Protein AF-0000000075734166 (afdb_homodimer)

Secondary structure (DSSP, 8-state):
------------TT------THHHHHHHHHHHHHHHHHHHHHHT-EEEEEEEEEEEEEEHHHHTT--TT-EEEEEEETTPPEEEEETTEEEEEEEEEEETTEEEEEEEEE-----/------------TT------THHHHHHHHHHHHHHHHHHHHHHT-EEEEEEEEEEEEEEHHHHTT--TT-EEEEEEETTPPEEEEETTEEEEEEEEEEETTEEEEEEEEE-----

InterPro domains:
  IPR001172 Flagellar motor switch FliN/Type III secretion HrcQb [PR00956] (41-57)
  IPR001172 Flagellar motor switch FliN/Type III secretion HrcQb [PR00956] (58-74)
  IPR001172 Flagellar motor switch FliN/Type III secretion HrcQb [PR00956] (74-87)
  IPR001172 Flagellar motor switch FliN/Type III secretion HrcQb [PR00956] (87-102)
  IPR001543 Flagellar motor switch protein FliN-like, C-terminal domain [PF01052] (41-111)
  IPR012826 Flagellar motor switch FliN [TIGR02480] (39-113)
  IPR036429 SpoA-like superfamily [G3DSA:2.30.330.10] (29-113)
  IPR036429 SpoA-like superfamily [SSF101801] (38-114)
  IPR051469 Flagellar motor switch protein FliN/MopA/SpaO [PTHR43484] (20-113)

Nearest PDB structures (foldseek):
  8wiw-assembly1_0  TM=8.891E-01  e=2.699E-08  Salmonella enterica subsp. enterica serovar Typhimurium str. LT2
  1yab-assembly2_B  TM=9.516E-01  e=9.272E-08  Thermotoga maritima MSB8
  1o6a-assembly1_A  TM=8.887E-01  e=7.705E-08  Thermotoga maritima
  8t8o-assembly1_N  TM=8.184E-01  e=1.519E-07  Salmonella enterica subsp. enterica serovar Typhimurium
  5xrw-assembly2_B  TM=9.033E-01  e=9.092E-07  Helicobacter pylori 26695

Organism: Rhodopseudomonas palustris (strain ATCC BAA-98 / CGA009) (NCBI:txid258594)

Structure (mmCIF, N/CA/C/O backbone):
data_AF-0000000075734166-model_v1
#
loop_
_entity.id
_entity.type
_entity.pdbx_description
1 polymer 'Flagellar motor switch protein FliN'
#
loop_
_atom_site.group_PDB
_atom_site.id
_atom_site.type_symbol
_atom_site.label_atom_id
_atom_site.label_alt_id
_atom_site.label_comp_id
_atom_site.label_asym_id
_atom_site.label_entity_id
_atom_site.label_seq_id
_atom_site.pdbx_PDB_ins_code
_atom_site.Cartn_x
_atom_site.Cartn_y
_atom_site.Cartn_z
_atom_site.occupancy
_atom_site.B_iso_or_equiv
_atom_site.auth_seq_id
_atom_site.auth_comp_id
_atom_site.auth_asym_id
_atom_site.auth_atom_id
_atom_site.pdbx_PDB_model_num
ATOM 1 N N . MET A 1 1 ? 63.594 74.062 42.688 1 35.28 1 MET A N 1
ATOM 2 C CA . MET A 1 1 ? 63.625 72.75 42.156 1 35.28 1 MET A CA 1
ATOM 3 C C . MET A 1 1 ? 62.188 72.188 42.031 1 35.28 1 MET A C 1
ATOM 5 O O . MET A 1 1 ? 61.5 71.938 43.031 1 35.28 1 MET A O 1
ATOM 9 N N . GLY A 1 2 ? 61.469 72.688 40.906 1 42.88 2 GLY A N 1
ATOM 10 C CA . GLY A 1 2 ? 60.094 72.562 40.5 1 42.88 2 GLY A CA 1
ATOM 11 C C . GLY A 1 2 ? 59.688 71.125 40.156 1 42.88 2 GLY A C 1
ATOM 12 O O . GLY A 1 2 ? 60.312 70.5 39.312 1 42.88 2 GLY A O 1
ATOM 13 N N . ASP A 1 3 ? 59.281 70.312 41.156 1 43.41 3 ASP A N 1
ATOM 14 C CA . ASP A 1 3 ? 58.812 68.938 41.094 1 43.41 3 ASP A CA 1
ATOM 15 C C . ASP A 1 3 ? 57.656 68.812 40.094 1 43.41 3 ASP A C 1
ATOM 17 O O . ASP A 1 3 ? 56.562 69.312 40.344 1 43.41 3 ASP A O 1
ATOM 21 N N . ASN A 1 4 ? 57.969 68.875 38.75 1 45.69 4 ASN A N 1
ATOM 22 C CA . ASN A 1 4 ? 57.031 68.625 37.656 1 45.69 4 ASN A CA 1
ATOM 23 C C . ASN A 1 4 ? 56.438 67.188 37.719 1 45.69 4 ASN A C 1
ATOM 25 O O . ASN A 1 4 ? 57.125 66.25 37.406 1 45.69 4 ASN A O 1
ATOM 29 N N . ASP A 1 5 ? 55.656 66.938 38.844 1 48.75 5 ASP A N 1
ATOM 30 C CA . ASP A 1 5 ? 54.938 65.688 38.875 1 48.75 5 ASP A CA 1
ATOM 31 C C . ASP A 1 5 ? 54.125 65.438 37.594 1 48.75 5 ASP A C 1
ATOM 33 O O . ASP A 1 5 ? 53.125 66.188 37.375 1 48.75 5 ASP A O 1
ATOM 37 N N . GLY A 1 6 ? 54.75 65.125 36.469 1 50.19 6 GLY A N 1
ATOM 38 C CA . GLY A 1 6 ? 54.125 64.75 35.219 1 50.19 6 GLY A CA 1
ATOM 39 C C . GLY A 1 6 ? 53.125 63.625 35.375 1 50.19 6 GLY A C 1
ATOM 40 O O . GLY A 1 6 ? 53.469 62.438 35.281 1 50.19 6 GLY A O 1
ATOM 41 N N . GLN A 1 7 ? 52 63.906 36.156 1 51.09 7 GLN A N 1
ATOM 42 C CA . GLN A 1 7 ? 50.938 62.906 36.219 1 51.09 7 GLN A CA 1
ATOM 43 C C . GLN A 1 7 ? 50.406 62.562 34.812 1 51.09 7 GLN A C 1
ATOM 45 O O . GLN A 1 7 ? 49.969 63.469 34.062 1 51.09 7 GLN A O 1
ATOM 50 N N . VAL A 1 8 ? 51.062 61.594 34.156 1 56.5 8 VAL A N 1
ATOM 51 C CA . VAL A 1 8 ? 50.5 61.031 32.906 1 56.5 8 VAL A CA 1
ATOM 52 C C . VAL A 1 8 ? 49.031 60.75 33.125 1 56.5 8 VAL A C 1
ATOM 54 O O . VAL A 1 8 ? 48.625 60.219 34.125 1 56.5 8 VAL A O 1
ATOM 57 N N . PRO A 1 9 ? 48.125 61.594 32.531 1 57.56 9 PRO A N 1
ATOM 58 C CA . PRO A 1 9 ? 46.688 61.375 32.656 1 57.56 9 PRO A CA 1
ATOM 59 C C . PRO A 1 9 ? 46.25 59.969 32.219 1 57.56 9 PRO A C 1
ATOM 61 O O . PRO A 1 9 ? 46.75 59.5 31.203 1 57.56 9 PRO A O 1
ATOM 64 N N . LEU A 1 10 ? 46.094 59 33.156 1 57.41 10 LEU A N 1
ATOM 65 C CA . LEU A 1 10 ? 45.562 57.719 32.812 1 57.41 10 LEU A CA 1
ATOM 66 C C . LEU A 1 10 ? 44.344 57.844 31.859 1 57.41 10 LEU A C 1
ATOM 68 O O . LEU A 1 10 ? 43.594 58.812 31.984 1 57.41 10 LEU A O 1
ATOM 72 N N . PRO A 1 11 ? 44.531 57.406 30.641 1 54.75 11 PRO A N 1
ATOM 73 C CA . PRO A 1 11 ? 43.375 57.469 29.734 1 54.75 11 PRO A CA 1
ATOM 74 C C . PRO A 1 11 ? 42.094 57.062 30.422 1 54.75 11 PRO A C 1
ATOM 76 O O . PRO A 1 11 ? 42.094 56.281 31.375 1 54.75 11 PRO A O 1
ATOM 79 N N . ASP A 1 12 ? 41.156 57.938 30.594 1 53.19 12 ASP A N 1
ATOM 80 C CA . ASP A 1 12 ? 39.812 57.656 31.141 1 53.19 12 ASP A CA 1
ATOM 81 C C . ASP A 1 12 ? 39.219 56.438 30.5 1 53.19 12 ASP A C 1
ATOM 83 O O . ASP A 1 12 ? 38.781 56.469 29.328 1 53.19 12 ASP A O 1
ATOM 87 N N . LEU A 1 13 ? 39.781 55.188 30.859 1 55.97 13 LEU A N 1
ATOM 88 C CA . LEU A 1 13 ? 39.156 53.906 30.469 1 55.97 13 LEU A CA 1
ATOM 89 C C . LEU A 1 13 ? 37.656 53.938 30.703 1 55.97 13 LEU A C 1
ATOM 91 O O . LEU A 1 13 ? 36.938 52.969 30.422 1 55.97 13 LEU A O 1
ATOM 95 N N . ASN A 1 14 ? 37.219 54.938 31.547 1 49.91 14 ASN A N 1
ATOM 96 C CA . ASN A 1 14 ? 35.781 55.031 31.719 1 49.91 14 ASN A CA 1
ATOM 97 C C . ASN A 1 14 ? 35.094 55.5 30.422 1 49.91 14 ASN A C 1
ATOM 99 O O . ASN A 1 14 ? 33.969 55.969 30.453 1 49.91 14 ASN A O 1
ATOM 103 N N . GLY A 1 15 ? 35.875 55.781 29.391 1 49.22 15 GLY A N 1
ATOM 104 C CA . GLY A 1 15 ? 35.156 56.062 28.172 1 49.22 15 GLY A CA 1
ATOM 105 C C . GLY A 1 15 ? 34.125 54.969 27.828 1 49.22 15 GLY A C 1
ATOM 106 O O . GLY A 1 15 ? 34.5 53.812 27.672 1 49.22 15 GLY A O 1
ATOM 107 N N . ALA A 1 16 ? 33 55.062 28.188 1 49.53 16 ALA A N 1
ATOM 108 C CA . ALA A 1 16 ? 31.688 54.375 28.125 1 49.53 16 ALA A CA 1
ATOM 109 C C . ALA A 1 16 ? 31.422 53.844 26.719 1 49.53 16 ALA A C 1
ATOM 111 O O . ALA A 1 16 ? 30.344 53.312 26.438 1 49.53 16 ALA A O 1
ATOM 112 N N . ASP A 1 17 ? 32.281 54.281 25.75 1 50.03 17 ASP A N 1
ATOM 113 C CA . ASP A 1 17 ? 31.703 53.812 24.5 1 50.03 17 ASP A CA 1
ATOM 114 C C . ASP A 1 17 ? 31.984 52.312 24.312 1 50.03 17 ASP A C 1
ATOM 116 O O . ASP A 1 17 ? 32.875 51.938 23.562 1 50.03 17 ASP A O 1
ATOM 120 N N . ALA A 1 18 ? 32.062 51.5 25.328 1 54.84 18 ALA A N 1
ATOM 121 C CA . ALA A 1 18 ? 32.031 50.094 24.953 1 54.84 18 ALA A CA 1
ATOM 122 C C . ALA A 1 18 ? 30.922 49.812 23.938 1 54.84 18 ALA A C 1
ATOM 124 O O . ALA A 1 18 ? 29.812 50.344 24.078 1 54.84 18 ALA A O 1
ATOM 125 N N . PRO A 1 19 ? 31.281 49.5 22.719 1 56.22 19 PRO A N 1
ATOM 126 C CA . PRO A 1 19 ? 30.172 49.156 21.828 1 56.22 19 PRO A CA 1
ATOM 127 C C . PRO A 1 19 ? 29.094 48.312 22.516 1 56.22 19 PRO A C 1
ATOM 129 O O . PRO A 1 19 ? 29.422 47.5 23.391 1 56.22 19 PRO A O 1
ATOM 132 N N . PRO A 1 20 ? 27.875 48.781 22.719 1 52.28 20 PRO A N 1
ATOM 133 C CA . PRO A 1 20 ? 26.828 47.969 23.328 1 52.28 20 PRO A CA 1
ATOM 134 C C . PRO A 1 20 ? 26.859 46.5 22.891 1 52.28 20 PRO A C 1
ATOM 136 O O . PRO A 1 20 ? 27.234 46.219 21.75 1 52.28 20 PRO A O 1
ATOM 139 N N . LEU A 1 21 ? 27.031 45.5 23.703 1 53.69 21 LEU A N 1
ATOM 140 C CA . LEU A 1 21 ? 26.75 44.062 23.531 1 53.69 21 LEU A CA 1
ATOM 141 C C . LEU A 1 21 ? 25.531 43.844 22.656 1 53.69 21 LEU A C 1
ATOM 143 O O . LEU A 1 21 ? 24.984 42.75 22.594 1 53.69 21 LEU A O 1
ATOM 147 N N . ALA A 1 22 ? 25.078 44.938 22.062 1 56.5 22 ALA A N 1
ATOM 148 C CA . ALA A 1 22 ? 23.859 44.781 21.266 1 56.5 22 ALA A CA 1
ATOM 149 C C . ALA A 1 22 ? 24.078 43.812 20.094 1 56.5 22 ALA A C 1
ATOM 151 O O . ALA A 1 22 ? 23.109 43.312 19.516 1 56.5 22 ALA A O 1
ATOM 152 N N . ASP A 1 23 ? 25.406 43.5 19.828 1 60.12 23 ASP A N 1
ATOM 153 C CA . ASP A 1 23 ? 25.609 42.625 18.656 1 60.12 23 ASP A CA 1
ATOM 154 C C . ASP A 1 23 ? 25.344 41.188 18.984 1 60.12 23 ASP A C 1
ATOM 156 O O . ASP A 1 23 ? 25.062 40.375 18.109 1 60.12 23 ASP A O 1
ATOM 160 N N . VAL A 1 24 ? 25.375 40.906 20.281 1 61.75 24 VAL A N 1
ATOM 161 C CA . VAL A 1 24 ? 25.141 39.5 20.656 1 61.75 24 VAL A CA 1
ATOM 162 C C . VAL A 1 24 ? 23.672 39.125 20.438 1 61.75 24 VAL A C 1
ATOM 164 O O . VAL A 1 24 ? 23.359 37.969 20.172 1 61.75 24 VAL A O 1
ATOM 167 N N . GLY A 1 25 ? 22.828 40.188 20.656 1 62.34 25 GLY A N 1
ATOM 168 C CA . GLY A 1 25 ? 21.406 39.938 20.469 1 62.34 25 GLY A CA 1
ATOM 169 C C . GLY A 1 25 ? 21.016 39.719 19.016 1 62.34 25 GLY A C 1
ATOM 170 O O . GLY A 1 25 ? 20.094 38.969 18.734 1 62.34 25 GLY A O 1
ATOM 171 N N . TYR A 1 26 ? 21.859 40.312 18.156 1 68 26 TYR A N 1
ATOM 172 C CA . TYR A 1 26 ? 21.547 40.219 16.734 1 68 26 TYR A CA 1
ATOM 173 C C . TYR A 1 26 ? 21.891 38.844 16.188 1 68 26 TYR A C 1
ATOM 175 O O . TYR A 1 26 ? 21.219 38.344 15.289 1 68 26 TYR A O 1
ATOM 183 N N . GLN A 1 27 ? 22.859 38.125 16.906 1 77 27 GLN A N 1
ATOM 184 C CA . GLN A 1 27 ? 23.266 36.812 16.438 1 77 27 GLN A CA 1
ATOM 185 C C . GLN A 1 27 ? 22.266 35.75 16.875 1 77 27 GLN A C 1
ATOM 187 O O . GLN A 1 27 ? 21.969 34.812 16.125 1 77 27 GLN A O 1
ATOM 192 N N . GLU A 1 28 ? 21.656 36.094 17.984 1 80.44 28 GLU A N 1
ATOM 193 C CA . GLU A 1 28 ? 20.672 35.156 18.469 1 80.44 28 GLU A CA 1
ATOM 194 C C . GLU A 1 28 ? 19.391 35.188 17.625 1 80.44 28 GLU A C 1
ATOM 196 O O . GLU A 1 28 ? 18.828 34.156 17.312 1 80.44 28 GLU A O 1
ATOM 201 N N . ASP A 1 29 ? 19.109 36.438 17.234 1 86.31 29 ASP A N 1
ATOM 202 C CA . ASP A 1 29 ? 17.906 36.625 16.453 1 86.31 29 ASP A CA 1
ATOM 203 C C . ASP A 1 29 ? 18.031 35.969 15.07 1 86.31 29 ASP A C 1
ATOM 205 O O . ASP A 1 29 ? 17.078 35.375 14.562 1 86.31 29 ASP A O 1
ATOM 209 N N . GLU A 1 30 ? 19.234 36.062 14.633 1 86.38 30 GLU A N 1
ATOM 210 C CA . GLU A 1 30 ? 19.484 35.469 13.32 1 86.38 30 GLU A CA 1
ATOM 211 C C . GLU A 1 30 ? 19.469 33.938 13.383 1 86.38 30 GLU A C 1
ATOM 213 O O . GLU A 1 30 ? 18.984 33.281 12.461 1 86.38 30 GLU A O 1
ATOM 218 N N . GLN A 1 31 ? 19.969 33.438 14.445 1 85.88 31 GLN A N 1
ATOM 219 C CA . GLN A 1 31 ? 19.969 32 14.625 1 85.88 31 GLN A CA 1
ATOM 220 C C . GLN A 1 31 ? 18.531 31.469 14.758 1 85.88 31 GLN A C 1
ATOM 222 O O . GLN A 1 31 ? 18.203 30.438 14.172 1 85.88 31 GLN A O 1
ATOM 227 N N . ILE A 1 32 ? 17.734 32.125 15.469 1 89.25 32 ILE A N 1
ATOM 228 C CA . ILE A 1 32 ? 16.344 31.75 15.656 1 89.25 32 ILE A CA 1
ATOM 229 C C . ILE A 1 32 ? 15.617 31.797 14.312 1 89.25 32 ILE A C 1
ATOM 231 O O . ILE A 1 32 ? 14.828 30.906 14 1 89.25 32 ILE A O 1
ATOM 235 N N . SER A 1 33 ? 15.938 32.812 13.609 1 88.44 33 SER A N 1
ATOM 236 C CA . SER A 1 33 ? 15.305 32.969 12.305 1 88.44 33 SER A CA 1
ATOM 237 C C . SER A 1 33 ? 15.719 31.828 11.367 1 88.44 33 SER A C 1
ATOM 239 O O . SER A 1 33 ? 14.883 31.297 10.625 1 88.44 33 SER A O 1
ATOM 241 N N . ARG A 1 34 ? 16.875 31.375 11.398 1 89.25 34 ARG A N 1
ATOM 242 C CA . ARG A 1 34 ? 17.359 30.297 10.555 1 89.25 34 ARG A CA 1
ATOM 243 C C . ARG A 1 34 ? 16.75 28.953 10.961 1 89.25 34 ARG A C 1
ATOM 245 O O . ARG A 1 34 ? 16.359 28.156 10.102 1 89.25 34 ARG A O 1
ATOM 252 N N . VAL A 1 35 ? 16.672 28.797 12.164 1 89.75 35 VAL A N 1
ATOM 253 C CA . VAL A 1 35 ? 16.078 27.578 12.695 1 89.75 35 VAL A CA 1
ATOM 254 C C . VAL A 1 35 ? 14.602 27.516 12.297 1 89.75 35 VAL A C 1
ATOM 256 O O . VAL A 1 35 ? 14.109 26.469 11.875 1 89.75 35 VAL A O 1
ATOM 259 N N . ALA A 1 36 ? 13.938 28.547 12.43 1 90.06 36 ALA A N 1
ATOM 260 C CA . ALA A 1 36 ? 12.523 28.625 12.055 1 90.06 36 ALA A CA 1
ATOM 261 C C . ALA A 1 36 ? 12.336 28.344 10.57 1 90.06 36 ALA A C 1
ATOM 263 O O . ALA A 1 36 ? 11.391 27.641 10.172 1 90.06 36 ALA A O 1
ATOM 264 N N . ALA A 1 37 ? 13.18 28.797 9.852 1 87.5 37 ALA A N 1
ATOM 265 C CA . ALA A 1 37 ? 13.109 28.578 8.406 1 87.5 37 ALA A CA 1
ATOM 266 C C . ALA A 1 37 ? 13.336 27.109 8.055 1 87.5 37 ALA A C 1
ATOM 268 O O . ALA A 1 37 ? 12.672 26.578 7.172 1 87.5 37 ALA A O 1
ATOM 269 N N . ASP A 1 38 ? 14.266 26.562 8.734 1 91.38 38 ASP A N 1
ATOM 270 C CA . ASP A 1 38 ? 14.555 25.156 8.5 1 91.38 38 ASP A CA 1
ATOM 271 C C . ASP A 1 38 ? 13.359 24.266 8.859 1 91.38 38 ASP A C 1
ATOM 273 O O . ASP A 1 38 ? 13.016 23.344 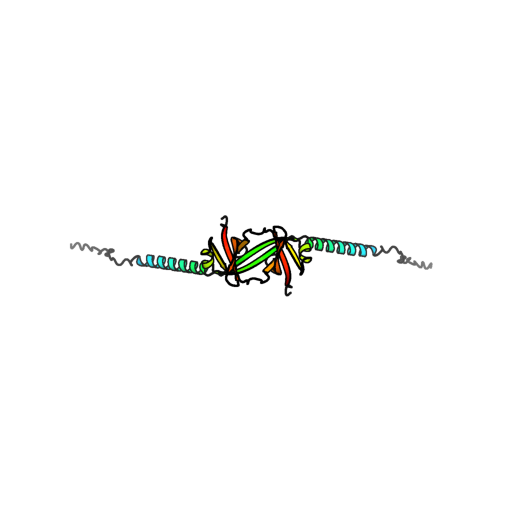8.117 1 91.38 38 ASP A O 1
ATOM 277 N N . LEU A 1 39 ? 12.758 24.578 9.844 1 91.25 39 LEU A N 1
ATOM 278 C CA . LEU A 1 39 ? 11.594 23.812 10.289 1 91.25 39 LEU A CA 1
ATOM 279 C C . LEU A 1 39 ? 10.445 23.953 9.305 1 91.25 39 LEU A C 1
ATOM 281 O O . LEU A 1 39 ? 9.734 22.984 9.023 1 91.25 39 LEU A O 1
ATOM 285 N N . GLU A 1 40 ? 10.32 25.125 8.875 1 93.69 40 GLU A N 1
ATOM 286 C CA . GLU A 1 40 ? 9.266 25.375 7.891 1 93.69 40 GLU A CA 1
ATOM 287 C C . GLU A 1 40 ? 9.477 24.531 6.637 1 93.69 40 GLU A C 1
ATOM 289 O O . GLU A 1 40 ? 8.516 24.016 6.062 1 93.69 40 GLU A O 1
ATOM 294 N N . ALA A 1 41 ? 10.648 24.406 6.344 1 94.88 41 ALA A N 1
ATOM 295 C CA . ALA A 1 41 ? 10.977 23.609 5.16 1 94.88 41 ALA A CA 1
ATOM 296 C C . ALA A 1 41 ? 10.594 22.156 5.355 1 94.88 41 ALA A C 1
ATOM 298 O O . ALA A 1 41 ? 10.109 21.5 4.43 1 94.88 41 ALA A O 1
ATOM 299 N N . VAL A 1 42 ? 10.805 21.703 6.445 1 95.75 42 VAL A N 1
ATOM 300 C CA . VAL A 1 42 ? 10.477 20.328 6.77 1 95.75 42 VAL A CA 1
ATOM 301 C C . VAL A 1 42 ? 8.969 20.125 6.711 1 95.75 42 VAL A C 1
ATOM 303 O O . VAL A 1 42 ? 8.492 19.094 6.215 1 95.75 42 VAL A O 1
ATOM 306 N N . PHE A 1 43 ? 8.305 21.141 7.227 1 96.38 43 PHE A N 1
ATOM 307 C CA . PHE A 1 43 ? 6.844 21.062 7.254 1 96.38 43 PHE A CA 1
ATOM 308 C C . PHE A 1 43 ? 6.277 21.016 5.84 1 96.38 43 PHE A C 1
ATOM 310 O O . PHE A 1 43 ? 5.188 20.469 5.629 1 96.38 43 PHE A O 1
ATOM 317 N N . ASP A 1 44 ? 7.039 21.438 4.867 1 97.19 44 ASP A N 1
ATOM 318 C CA . ASP A 1 44 ? 6.523 21.562 3.51 1 9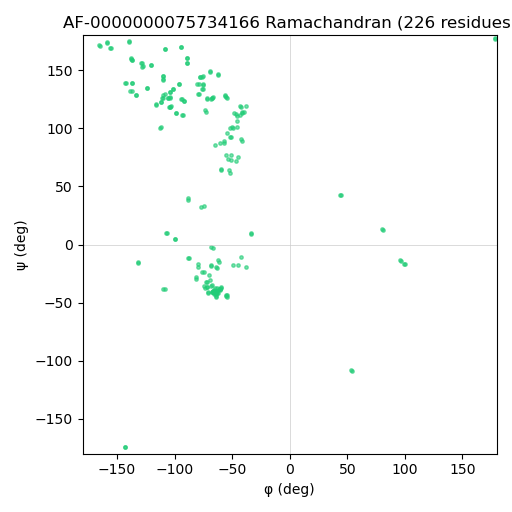7.19 44 ASP A CA 1
ATOM 319 C C . ASP A 1 44 ? 6.926 20.375 2.65 1 97.19 44 ASP A C 1
ATOM 321 O O . ASP A 1 44 ? 6.613 20.328 1.459 1 97.19 44 ASP A O 1
ATOM 325 N N . VAL A 1 45 ? 7.539 19.438 3.203 1 97.5 45 VAL A N 1
ATOM 326 C CA . VAL A 1 45 ? 7.965 18.25 2.467 1 97.5 45 VAL A CA 1
ATOM 327 C C . VAL A 1 45 ? 6.75 17.391 2.125 1 97.5 45 VAL A C 1
ATOM 329 O O . VAL A 1 45 ? 6.008 16.969 3.016 1 97.5 45 VAL A O 1
ATOM 332 N N . PRO A 1 46 ? 6.508 17.031 0.852 1 98.06 46 PRO A N 1
ATOM 333 C CA . PRO A 1 46 ? 5.383 16.188 0.457 1 98.06 46 PRO A CA 1
ATOM 334 C C . PRO A 1 46 ? 5.605 14.711 0.807 1 98.06 46 PRO A C 1
ATOM 336 O O . PRO A 1 46 ? 6.723 14.203 0.682 1 98.06 46 PRO A O 1
ATOM 339 N N . VAL A 1 47 ? 4.555 14.055 1.316 1 97.88 47 VAL A N 1
ATOM 340 C CA . VAL A 1 47 ? 4.574 12.625 1.611 1 97.88 47 VAL A CA 1
ATOM 341 C C . VAL A 1 47 ? 3.355 11.953 0.982 1 97.88 47 VAL A C 1
ATOM 343 O O . VAL A 1 47 ? 2.357 12.617 0.685 1 97.88 47 VAL A O 1
ATOM 346 N N . GLN A 1 48 ? 3.488 10.703 0.748 1 98.19 48 GLN A N 1
ATOM 347 C CA . GLN A 1 48 ? 2.373 9.914 0.245 1 98.19 48 GLN A CA 1
ATOM 348 C C . GLN A 1 48 ? 1.771 9.047 1.349 1 98.19 48 GLN A C 1
ATOM 350 O O . GLN A 1 48 ? 2.488 8.305 2.023 1 98.19 48 GLN A O 1
ATOM 355 N N . VAL A 1 49 ? 0.476 9.203 1.493 1 98 49 VAL A N 1
ATOM 356 C CA . VAL A 1 49 ? -0.279 8.375 2.428 1 98 49 VAL A CA 1
ATOM 357 C C . VAL A 1 49 ? -1.056 7.309 1.662 1 98 49 VAL A C 1
ATOM 359 O O . VAL A 1 49 ? -1.681 7.602 0.64 1 98 49 VAL A O 1
ATOM 362 N N . SER A 1 50 ? -0.942 6.059 2.117 1 98.19 50 SER A N 1
ATOM 363 C CA . SER A 1 50 ? -1.671 4.973 1.473 1 98.19 50 SER A CA 1
ATOM 364 C C . SER A 1 50 ? -2.551 4.23 2.471 1 98.19 50 SER A C 1
ATOM 366 O O . SER A 1 50 ? -2.123 3.941 3.592 1 98.19 50 SER A O 1
ATOM 368 N N . ALA A 1 51 ? -3.777 3.984 2.031 1 98.44 51 ALA A N 1
ATOM 369 C CA . ALA A 1 51 ? -4.691 3.131 2.787 1 98.44 51 ALA A CA 1
ATOM 370 C C . ALA A 1 51 ? -4.711 1.713 2.225 1 98.44 51 ALA A C 1
ATOM 372 O O . ALA A 1 51 ? -5.219 1.483 1.124 1 98.44 51 ALA A O 1
ATOM 373 N N . VAL A 1 52 ? -4.203 0.767 3.021 1 98.31 52 VAL A N 1
ATOM 374 C CA . VAL A 1 52 ? -4.051 -0.609 2.559 1 98.31 52 VAL A CA 1
ATOM 375 C C . VAL A 1 52 ? -5.141 -1.483 3.178 1 98.31 52 VAL A C 1
ATOM 377 O O . VAL A 1 52 ? -5.242 -1.587 4.402 1 98.31 52 VAL A O 1
ATOM 380 N N . LEU A 1 53 ? -5.953 -2.035 2.328 1 97.75 53 LEU A N 1
ATOM 381 C CA . LEU A 1 53 ? -7.082 -2.867 2.73 1 97.75 53 LEU A CA 1
ATOM 382 C C . LEU A 1 53 ? -6.602 -4.16 3.379 1 97.75 53 LEU A C 1
ATOM 384 O O . LEU A 1 53 ? -7.199 -4.633 4.348 1 97.75 53 LEU A O 1
ATOM 388 N N . GLY A 1 54 ? -5.539 -4.691 2.77 1 98.06 54 GLY A N 1
ATOM 389 C CA . GLY A 1 54 ? -4.93 -5.922 3.258 1 98.06 54 GLY A CA 1
ATOM 390 C C . GLY A 1 54 ? -3.764 -6.387 2.41 1 98.06 54 GLY A C 1
ATOM 391 O O . GLY A 1 54 ? -3.422 -5.754 1.411 1 98.06 54 GLY A O 1
ATOM 392 N N . ARG A 1 55 ? -3.152 -7.488 2.865 1 97.94 55 ARG A N 1
ATOM 393 C CA . ARG A 1 55 ? -1.981 -8.055 2.205 1 97.94 55 ARG A CA 1
ATOM 394 C C . ARG A 1 55 ? -2.08 -9.578 2.127 1 97.94 55 ARG A C 1
ATOM 396 O O . ARG A 1 55 ? -2.912 -10.188 2.805 1 97.94 55 ARG A O 1
ATOM 403 N N . SER A 1 56 ? -1.34 -10.078 1.222 1 98 56 SER A N 1
ATOM 404 C CA . SER A 1 56 ? -1.18 -11.523 1.088 1 98 56 SER A CA 1
ATOM 405 C C . SER A 1 56 ? 0.25 -11.891 0.703 1 98 56 SER A C 1
ATOM 407 O O . SER A 1 56 ? 0.872 -11.203 -0.114 1 98 56 SER A O 1
ATOM 409 N N . LYS A 1 57 ? 0.736 -12.953 1.335 1 98.19 57 LYS A N 1
ATOM 410 C CA . LYS A 1 57 ? 2.029 -13.516 0.961 1 98.19 57 LYS A CA 1
ATOM 411 C C . LYS A 1 57 ? 1.858 -14.766 0.097 1 98.19 57 LYS A C 1
ATOM 413 O O . LYS A 1 57 ? 1.027 -15.625 0.397 1 98.19 57 LYS A O 1
ATOM 418 N N . MET A 1 58 ? 2.658 -14.734 -0.961 1 97.69 58 MET A N 1
ATOM 419 C CA . MET A 1 58 ? 2.623 -15.883 -1.858 1 97.69 58 MET A CA 1
ATOM 420 C C . MET A 1 58 ? 3.934 -16.016 -2.631 1 97.69 58 MET A C 1
ATOM 422 O O . MET A 1 58 ? 4.762 -15.102 -2.611 1 97.69 58 MET A O 1
ATOM 426 N N . ASP A 1 59 ? 4.082 -17.141 -3.285 1 97.44 59 ASP A N 1
ATOM 427 C CA . ASP A 1 59 ? 5.281 -17.328 -4.094 1 97.44 59 ASP A CA 1
ATOM 428 C C . ASP A 1 59 ? 5.07 -16.828 -5.52 1 97.44 59 ASP A C 1
ATOM 430 O O . ASP A 1 59 ? 3.934 -16.719 -5.984 1 97.44 59 ASP A O 1
ATOM 434 N N . VAL A 1 60 ? 6.148 -16.594 -6.156 1 97.31 60 VAL A N 1
ATOM 435 C CA . VAL A 1 60 ? 6.113 -16.109 -7.535 1 97.31 60 VAL A CA 1
ATOM 436 C C . VAL A 1 60 ? 5.285 -17.047 -8.398 1 97.31 60 VAL A C 1
ATOM 438 O O . VAL A 1 60 ? 4.512 -16.609 -9.25 1 97.31 60 VAL A O 1
ATOM 441 N N . GLY A 1 61 ? 5.492 -18.266 -8.195 1 96.31 61 GLY A N 1
ATOM 442 C CA . GLY A 1 61 ? 4.73 -19.25 -8.945 1 96.31 61 GLY A CA 1
ATOM 443 C C . GLY A 1 61 ? 3.229 -19.062 -8.812 1 96.31 61 GLY A C 1
ATOM 444 O O . GLY A 1 61 ? 2.494 -19.203 -9.789 1 96.31 61 GLY A O 1
ATOM 445 N N . GLU A 1 62 ? 2.734 -18.828 -7.645 1 96.31 62 GLU A N 1
ATOM 446 C CA . GLU A 1 62 ? 1.319 -18.594 -7.379 1 96.31 62 GLU A CA 1
ATOM 447 C C . GLU A 1 62 ? 0.851 -17.297 -8.039 1 96.31 62 GLU A C 1
ATOM 449 O O . GLU A 1 62 ? -0.248 -17.234 -8.594 1 96.31 62 GLU A O 1
ATOM 454 N N . LEU A 1 63 ? 1.689 -16.312 -7.996 1 96.19 63 LEU A N 1
ATOM 455 C CA . LEU A 1 63 ? 1.38 -15.016 -8.57 1 96.19 63 LEU A CA 1
ATOM 456 C C . LEU A 1 63 ? 1.123 -15.133 -10.07 1 96.19 63 LEU A C 1
ATOM 458 O O . LEU A 1 63 ? 0.203 -14.5 -10.602 1 96.19 63 LEU A O 1
ATOM 462 N N . LEU A 1 64 ? 1.865 -15.945 -10.703 1 95.06 64 LEU A N 1
ATOM 463 C CA . LEU A 1 64 ? 1.79 -16.109 -12.148 1 95.06 64 LEU A CA 1
ATOM 464 C C . LEU A 1 64 ? 0.473 -16.75 -12.555 1 95.06 64 LEU A C 1
ATOM 466 O O . LEU A 1 64 ? 0.073 -16.688 -13.719 1 95.06 64 LEU A O 1
ATOM 470 N N . LYS A 1 65 ? -0.131 -17.344 -11.609 1 94.69 65 LYS A N 1
ATOM 471 C CA . LYS A 1 65 ? -1.393 -18.031 -11.891 1 94.69 65 LYS A CA 1
ATOM 472 C C . LYS A 1 65 ? -2.574 -17.062 -11.75 1 94.69 65 LYS A C 1
ATOM 474 O O . LYS A 1 65 ? -3.691 -17.391 -12.164 1 94.69 65 LYS A O 1
ATOM 479 N N . LEU A 1 66 ? -2.283 -15.945 -11.195 1 94.81 66 LEU A N 1
ATOM 480 C CA . LEU A 1 66 ? -3.359 -14.977 -11 1 94.81 66 LEU A CA 1
ATOM 481 C C . LEU A 1 66 ? -3.666 -14.234 -12.297 1 94.81 66 LEU A C 1
ATOM 483 O O . LEU A 1 66 ? -2.752 -13.781 -12.984 1 94.81 66 LEU A O 1
ATOM 487 N N . GLY A 1 67 ? -4.816 -14.164 -12.695 1 93.31 67 GLY A N 1
ATOM 488 C CA . GLY A 1 67 ? -5.32 -13.438 -13.852 1 93.31 67 GLY A CA 1
ATOM 489 C C . GLY A 1 67 ? -6.684 -12.812 -13.617 1 93.31 67 GLY A C 1
ATOM 490 O O . GLY A 1 67 ? -7.207 -12.852 -12.5 1 93.31 67 GLY A O 1
ATOM 491 N N . PRO A 1 68 ? -7.191 -12.266 -14.648 1 93.94 68 PRO A N 1
ATOM 492 C CA . PRO A 1 68 ? -8.531 -11.688 -14.523 1 93.94 68 PRO A CA 1
ATOM 493 C C . PRO A 1 68 ? -9.555 -12.68 -13.992 1 93.94 68 PRO A C 1
ATOM 495 O O . PRO A 1 68 ? -9.578 -13.836 -14.414 1 93.94 68 PRO A O 1
ATOM 498 N N . GLY A 1 69 ? -10.242 -12.328 -12.938 1 95.5 69 GLY A N 1
ATOM 499 C CA . GLY A 1 69 ? -11.258 -13.188 -12.352 1 95.5 69 GLY A CA 1
ATOM 500 C C . GLY A 1 69 ? -10.773 -13.938 -11.125 1 95.5 69 GLY A C 1
ATOM 501 O O . GLY A 1 69 ? -11.578 -14.445 -10.344 1 95.5 69 GLY A O 1
ATOM 502 N N . ALA A 1 70 ? -9.484 -14.016 -10.938 1 96 70 ALA A N 1
ATOM 503 C CA . ALA A 1 70 ? -8.945 -14.695 -9.758 1 96 70 ALA A CA 1
ATOM 504 C C . ALA A 1 70 ? -9.234 -13.906 -8.492 1 96 70 ALA A C 1
ATOM 506 O O . ALA A 1 70 ? -9.297 -12.672 -8.516 1 96 70 ALA A O 1
ATOM 507 N N . VAL A 1 71 ? -9.383 -14.719 -7.438 1 96.62 71 VAL A N 1
ATOM 508 C CA . VAL A 1 71 ? -9.68 -14.078 -6.156 1 96.62 71 VAL A CA 1
ATOM 509 C C . VAL A 1 71 ? -8.477 -14.211 -5.223 1 96.62 71 VAL A C 1
ATOM 511 O O . VAL A 1 71 ? -7.945 -15.305 -5.039 1 96.62 71 VAL A O 1
ATOM 514 N N . LEU A 1 72 ? -8.055 -13.148 -4.75 1 96.88 72 LEU A N 1
ATOM 515 C CA . LEU A 1 72 ? -6.973 -13.086 -3.775 1 96.88 72 LEU A CA 1
ATOM 516 C C . LEU A 1 72 ? -7.516 -12.836 -2.373 1 96.88 72 LEU A C 1
ATOM 518 O O . LEU A 1 72 ? -8.164 -11.812 -2.133 1 96.88 72 LEU A O 1
ATOM 522 N N . GLU A 1 73 ? -7.273 -13.734 -1.541 1 97.44 73 GLU A N 1
ATOM 523 C CA . GLU A 1 73 ? -7.66 -13.562 -0.144 1 97.44 73 GLU A CA 1
ATOM 524 C C . GLU A 1 73 ? -6.652 -12.695 0.603 1 97.44 73 GLU A C 1
ATOM 526 O O . GLU A 1 73 ? -5.441 -12.906 0.491 1 97.44 73 GLU A O 1
ATOM 531 N N . LEU A 1 74 ? -7.168 -11.789 1.443 1 98.06 74 LEU A N 1
ATOM 532 C CA . LEU A 1 74 ? -6.293 -10.883 2.182 1 98.06 74 LEU A CA 1
ATOM 533 C C . LEU A 1 74 ? -6.254 -11.25 3.662 1 98.06 74 LEU A C 1
ATOM 535 O O . LEU A 1 74 ? -7.031 -12.094 4.117 1 98.06 74 LEU A O 1
ATOM 539 N N . ASP A 1 75 ? -5.336 -10.672 4.395 1 97.69 75 ASP A N 1
ATOM 540 C CA . ASP A 1 75 ? -5.156 -10.945 5.82 1 97.69 75 ASP A CA 1
ATOM 541 C C . ASP A 1 75 ? -6.027 -10.023 6.672 1 97.69 75 ASP A C 1
ATOM 543 O O . ASP A 1 75 ? -5.59 -9.547 7.723 1 97.69 75 ASP A O 1
ATOM 547 N N . ARG A 1 76 ? -7.238 -9.773 6.191 1 97.12 76 ARG A N 1
ATOM 548 C CA . ARG A 1 76 ? -8.125 -8.867 6.906 1 97.12 76 ARG A CA 1
ATOM 549 C C . ARG A 1 76 ? -9.547 -9.414 6.957 1 97.12 76 ARG A C 1
ATOM 551 O O . ARG A 1 76 ? -10.078 -9.867 5.941 1 97.12 76 ARG A O 1
ATOM 558 N N . ARG A 1 77 ? -10.07 -9.359 8.188 1 96.81 77 ARG A N 1
ATOM 559 C CA . ARG A 1 77 ? -11.461 -9.766 8.344 1 96.81 77 ARG A CA 1
ATOM 560 C C . ARG A 1 77 ? -12.406 -8.586 8.156 1 96.81 77 ARG A C 1
ATOM 562 O O . ARG A 1 77 ? -11.992 -7.43 8.297 1 96.81 77 ARG A O 1
ATOM 569 N N . VAL A 1 78 ? -13.641 -8.914 7.797 1 93.38 78 VAL A N 1
ATOM 570 C CA . VAL A 1 78 ? -14.672 -7.891 7.66 1 93.38 78 VAL A CA 1
ATOM 571 C C . VAL A 1 78 ? -14.805 -7.113 8.969 1 93.38 78 VAL A C 1
ATOM 573 O O . VAL A 1 78 ? -14.828 -7.703 10.047 1 93.38 78 VAL A O 1
ATOM 576 N N . GLY A 1 79 ? -14.75 -5.832 8.836 1 92.5 79 GLY A N 1
ATOM 577 C CA . GLY A 1 79 ? -14.969 -4.996 10 1 92.5 79 GLY A CA 1
ATOM 578 C C . GLY A 1 79 ? -13.68 -4.562 10.672 1 92.5 79 GLY A C 1
ATOM 579 O O . GLY A 1 79 ? -13.695 -3.717 11.57 1 92.5 79 GLY A O 1
ATOM 580 N N . GLU A 1 80 ? -12.594 -5.176 10.312 1 96.19 80 GLU A N 1
ATOM 581 C CA . GLU A 1 80 ? -11.32 -4.793 10.906 1 96.19 80 GLU A CA 1
ATOM 582 C C . GLU A 1 80 ? -10.805 -3.484 10.312 1 96.19 80 GLU A C 1
ATOM 584 O O . GLU A 1 80 ? -10.984 -3.227 9.117 1 96.19 80 GLU A O 1
ATOM 589 N N . ALA A 1 81 ? -10.172 -2.707 11.172 1 97 81 ALA A N 1
ATOM 590 C CA . ALA A 1 81 ? -9.547 -1.471 10.719 1 97 81 ALA A CA 1
ATOM 591 C C . ALA A 1 81 ? -8.438 -1.76 9.703 1 97 81 ALA A C 1
ATOM 593 O O . ALA A 1 81 ? -7.727 -2.76 9.82 1 97 81 ALA A O 1
ATOM 594 N N . ILE A 1 82 ? -8.305 -0.88 8.805 1 97.81 82 ILE A N 1
ATOM 595 C CA . ILE A 1 82 ? -7.277 -1.057 7.781 1 97.81 82 ILE A CA 1
ATOM 596 C C . ILE A 1 82 ? -6.004 -0.328 8.203 1 97.81 82 ILE A C 1
ATOM 598 O O . ILE A 1 82 ? -6.012 0.454 9.156 1 97.81 82 ILE A O 1
ATOM 602 N N . ASP A 1 83 ? -4.922 -0.602 7.43 1 98.06 83 ASP A N 1
ATOM 603 C CA . ASP A 1 83 ? -3.625 -0.016 7.754 1 98.06 83 ASP A CA 1
ATOM 604 C C . ASP A 1 83 ? -3.377 1.252 6.941 1 98.06 83 ASP A C 1
ATOM 606 O O . ASP A 1 83 ? -3.678 1.299 5.746 1 98.06 83 ASP A O 1
ATOM 610 N N . ILE A 1 84 ? -2.855 2.199 7.582 1 98.19 84 ILE A N 1
ATOM 611 C CA . ILE A 1 84 ? -2.457 3.447 6.941 1 98.19 84 ILE A CA 1
ATOM 612 C C . ILE A 1 84 ? -0.934 3.568 6.953 1 98.19 84 ILE A C 1
ATOM 614 O O . ILE A 1 84 ? -0.309 3.525 8.016 1 98.19 84 ILE A O 1
ATOM 618 N N . TYR A 1 85 ? -0.382 3.703 5.773 1 97.62 85 TYR A N 1
ATOM 619 C CA . TYR A 1 85 ? 1.062 3.838 5.621 1 97.62 85 TYR A CA 1
ATOM 620 C C . TYR A 1 85 ? 1.433 5.246 5.172 1 97.62 85 TYR A C 1
ATOM 622 O O . TYR A 1 85 ? 0.717 5.863 4.379 1 97.62 85 TYR A O 1
ATOM 630 N N . VAL A 1 86 ? 2.557 5.715 5.648 1 97.25 86 VAL A N 1
ATOM 631 C CA . VAL A 1 86 ? 3.229 6.887 5.098 1 97.25 86 VAL A CA 1
ATOM 632 C C . VAL A 1 86 ? 4.582 6.48 4.523 1 97.25 86 VAL A C 1
ATOM 634 O O . VAL A 1 86 ? 5.453 5.992 5.246 1 97.25 86 VAL A O 1
ATOM 637 N N . ASN A 1 87 ? 4.734 6.723 3.312 1 95.69 87 ASN A N 1
ATOM 638 C CA . ASN A 1 87 ? 5.941 6.285 2.619 1 95.69 87 ASN A CA 1
ATOM 639 C C . ASN A 1 87 ? 6.32 4.855 3.004 1 95.69 87 ASN A C 1
ATOM 641 O O . ASN A 1 87 ? 7.465 4.594 3.381 1 95.69 87 ASN A O 1
ATOM 645 N N . ASN A 1 88 ? 5.359 3.943 3.096 1 92.5 88 ASN A N 1
ATOM 646 C CA . ASN A 1 88 ? 5.516 2.506 3.287 1 92.5 88 ASN A CA 1
ATOM 647 C C . ASN A 1 88 ? 5.77 2.16 4.75 1 92.5 88 ASN A C 1
ATOM 649 O O . ASN A 1 88 ? 6.148 1.032 5.07 1 92.5 88 ASN A O 1
ATOM 653 N N . ARG A 1 89 ? 5.531 3.117 5.57 1 94.94 89 ARG A N 1
ATOM 654 C CA . ARG A 1 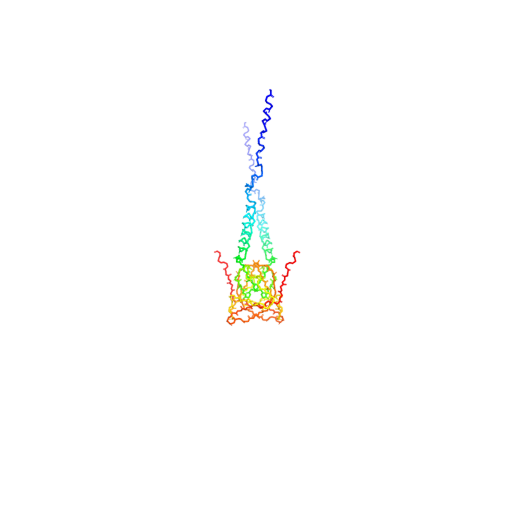89 ? 5.625 2.891 7.008 1 94.94 89 ARG A CA 1
ATOM 655 C C . ARG A 1 89 ? 4.246 2.916 7.66 1 94.94 89 ARG A C 1
ATOM 657 O O . ARG A 1 89 ? 3.471 3.852 7.445 1 94.94 89 ARG A O 1
ATOM 664 N N . LEU A 1 90 ? 4.031 1.889 8.398 1 96.5 90 LEU A N 1
ATOM 665 C CA . LEU A 1 90 ? 2.762 1.82 9.117 1 96.5 90 LEU A CA 1
ATOM 666 C C . LEU A 1 90 ? 2.689 2.893 10.195 1 96.5 90 LEU A C 1
ATOM 668 O O . LEU A 1 90 ? 3.549 2.949 11.078 1 96.5 90 LEU A O 1
ATOM 672 N N . VAL A 1 91 ? 1.581 3.734 10.148 1 96 91 VAL A N 1
ATOM 673 C CA . VAL A 1 91 ? 1.577 4.844 11.094 1 96 91 VAL A CA 1
ATOM 674 C C . VAL A 1 91 ? 0.226 4.914 11.805 1 96 91 VAL A C 1
ATOM 676 O O . VAL A 1 91 ? 0.091 5.582 12.828 1 96 91 VAL A O 1
ATOM 679 N N . ALA A 1 92 ? -0.759 4.246 11.266 1 97.56 92 ALA A N 1
ATOM 680 C CA . ALA A 1 92 ? -2.092 4.363 11.852 1 97.56 92 ALA A CA 1
ATOM 681 C C . ALA A 1 92 ? -3.014 3.258 11.344 1 97.56 92 ALA A C 1
ATOM 683 O O . ALA A 1 92 ? -2.631 2.467 10.477 1 97.56 92 ALA A O 1
ATOM 684 N N . ARG A 1 93 ? -4.125 3.221 11.977 1 97.38 93 ARG A N 1
ATOM 685 C CA . ARG A 1 93 ? -5.246 2.404 11.516 1 97.38 93 ARG A CA 1
ATOM 686 C C . ARG A 1 93 ? -6.516 3.238 11.398 1 97.38 93 ARG A C 1
ATOM 688 O O . ARG A 1 93 ? -6.652 4.27 12.062 1 97.38 93 ARG A O 1
ATOM 695 N N . GLY A 1 94 ? -7.359 2.771 10.516 1 97.94 94 GLY A N 1
ATOM 696 C CA . GLY A 1 94 ? -8.578 3.547 10.328 1 97.94 94 GLY A CA 1
ATOM 697 C C . GLY A 1 94 ? -9.711 2.742 9.719 1 97.94 94 GLY A C 1
ATOM 698 O O . GLY A 1 94 ? -9.516 1.593 9.32 1 97.94 94 GLY A O 1
ATOM 699 N N . GLU A 1 95 ? -10.836 3.33 9.648 1 97.19 95 GLU A N 1
ATOM 700 C CA . GLU A 1 95 ? -12.047 2.746 9.07 1 97.19 95 GLU A CA 1
ATOM 701 C C . GLU A 1 95 ? -12.414 3.434 7.758 1 97.19 95 GLU A C 1
ATOM 703 O O . GLU A 1 95 ? -12.312 4.656 7.645 1 97.19 95 GLU A O 1
ATOM 708 N N . VAL A 1 96 ? -12.867 2.637 6.855 1 96.62 96 VAL A N 1
ATOM 709 C CA . VAL A 1 96 ? -13.25 3.172 5.551 1 96.62 96 VAL A CA 1
ATOM 710 C C . VAL A 1 96 ? -14.586 3.904 5.66 1 96.62 96 VAL A C 1
ATOM 712 O O . VAL A 1 96 ? -15.539 3.385 6.242 1 96.62 96 VAL A O 1
ATOM 715 N N . VAL A 1 97 ? -14.555 5.109 5.031 1 97 97 VAL A N 1
ATOM 716 C CA . VAL A 1 97 ? -15.773 5.91 5.008 1 97 97 VAL A CA 1
ATOM 717 C C . VAL A 1 97 ? -15.961 6.527 3.625 1 97 97 VAL A C 1
ATOM 719 O O . VAL A 1 97 ? -15.031 6.539 2.811 1 97 97 VAL A O 1
ATOM 722 N N . LEU A 1 98 ? -17.203 6.906 3.406 1 96.06 98 LEU A N 1
ATOM 723 C CA . LEU A 1 98 ? -17.5 7.633 2.178 1 96.06 98 LEU A CA 1
ATOM 724 C C . LEU A 1 98 ? -17.453 9.141 2.41 1 96.06 98 LEU A C 1
ATOM 726 O O . LEU A 1 98 ? -18.016 9.641 3.379 1 96.06 98 LEU A O 1
ATOM 730 N N . VAL A 1 99 ? -16.672 9.773 1.639 1 95.56 99 VAL A N 1
ATOM 731 C CA . VAL A 1 99 ? -16.625 11.234 1.618 1 95.56 99 VAL A CA 1
ATOM 732 C C . VAL A 1 99 ? -17.156 11.75 0.288 1 95.56 99 VAL A C 1
ATOM 734 O O . VAL A 1 99 ? -16.438 11.828 -0.702 1 95.56 99 VAL A O 1
ATOM 737 N N . GLU A 1 100 ? -18.438 12.195 0.279 1 92.38 100 GLU A N 1
ATOM 738 C CA . GLU A 1 100 ? -19.125 12.586 -0.942 1 92.38 100 GLU A CA 1
ATOM 739 C C . GLU A 1 100 ? -19.078 11.477 -1.991 1 92.38 100 GLU A C 1
ATOM 741 O O . GLU A 1 100 ? -19.672 10.422 -1.817 1 92.38 100 GLU A O 1
ATOM 746 N N . ASP A 1 101 ? -18.328 11.602 -3.064 1 94.75 101 ASP A N 1
ATOM 747 C CA . ASP A 1 101 ? -18.234 10.586 -4.113 1 94.75 101 ASP A CA 1
ATOM 748 C C . ASP A 1 101 ? -16.891 9.859 -4.062 1 94.75 101 ASP A C 1
ATOM 750 O O . ASP A 1 101 ? -16.625 8.992 -4.895 1 94.75 101 ASP A O 1
ATOM 754 N N . LYS A 1 102 ? -16.125 10.156 -2.9 1 95.81 102 LYS A N 1
ATOM 755 C CA . LYS A 1 102 ? -14.781 9.594 -2.785 1 95.81 102 LYS A CA 1
ATOM 756 C C . LYS A 1 102 ? -14.656 8.711 -1.548 1 95.81 102 LYS A C 1
ATOM 758 O O . LYS A 1 102 ? -15.422 8.859 -0.593 1 95.81 102 LYS A O 1
ATOM 763 N N . LEU A 1 103 ? -13.719 7.793 -1.659 1 96.94 103 LEU A N 1
ATOM 764 C CA . LEU A 1 103 ? -13.398 7.008 -0.469 1 96.94 103 LEU A CA 1
ATOM 765 C C . LEU A 1 103 ? -12.516 7.801 0.486 1 96.94 103 LEU A C 1
ATOM 767 O O . LEU A 1 103 ? -11.695 8.609 0.05 1 96.94 103 LEU A O 1
ATOM 771 N N . GLY A 1 104 ? -12.75 7.582 1.787 1 97.31 104 GLY A N 1
ATOM 772 C CA . GLY A 1 104 ? -11.906 8.125 2.842 1 97.31 104 GLY A CA 1
ATOM 773 C C . GLY A 1 104 ? -11.664 7.141 3.971 1 97.31 104 GLY A C 1
ATOM 774 O O . GLY A 1 104 ?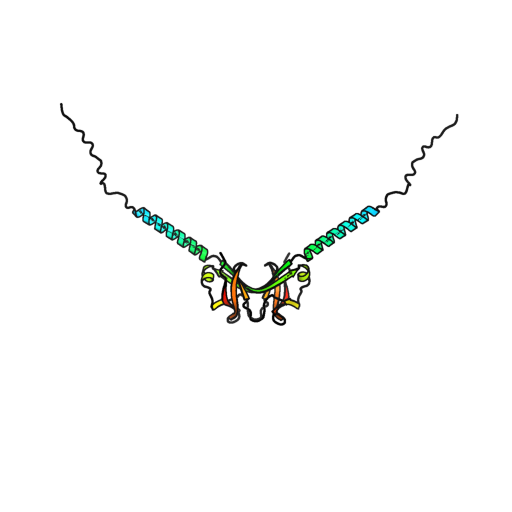 -12.195 6.031 3.961 1 97.31 104 GLY A O 1
ATOM 775 N N . VAL A 1 105 ? -10.836 7.555 4.855 1 97.75 105 VAL A N 1
ATOM 776 C CA . VAL A 1 105 ? -10.531 6.754 6.035 1 97.75 105 VAL A CA 1
ATOM 777 C C . VAL A 1 105 ? -10.578 7.629 7.281 1 97.75 105 VAL A C 1
ATOM 779 O O . VAL A 1 105 ? -10.031 8.734 7.297 1 97.75 105 VAL A O 1
ATOM 782 N N . THR A 1 106 ? -11.32 7.152 8.234 1 97.69 106 THR A N 1
ATOM 783 C CA . THR A 1 106 ? -11.289 7.801 9.539 1 97.69 106 THR A CA 1
ATOM 784 C C . THR A 1 106 ? -10.242 7.148 10.438 1 97.69 106 THR A C 1
ATOM 786 O O . THR A 1 106 ? -10.273 5.934 10.656 1 97.69 106 THR A O 1
ATOM 789 N N . MET A 1 107 ? -9.367 7.965 10.883 1 96.81 107 MET A N 1
ATOM 790 C CA . MET A 1 107 ? -8.289 7.461 11.727 1 96.81 107 MET A CA 1
ATOM 791 C C . MET A 1 107 ? -8.82 6.977 13.07 1 96.81 107 MET A C 1
ATOM 793 O O . MET A 1 107 ? -9.547 7.703 13.75 1 96.81 107 MET A O 1
ATOM 797 N N . THR A 1 108 ? -8.492 5.742 13.406 1 96.44 108 THR A N 1
ATOM 798 C CA . THR A 1 108 ? -8.953 5.207 14.68 1 96.44 108 THR A CA 1
ATOM 799 C C . THR A 1 108 ? -7.793 5.07 15.664 1 96.44 108 THR A C 1
ATOM 801 O O . THR A 1 108 ? -7.941 5.363 16.859 1 96.44 108 THR A O 1
ATOM 804 N N . GLU A 1 109 ? -6.574 4.652 15.164 1 94.44 109 GLU A N 1
ATOM 805 C CA . GLU A 1 109 ? -5.398 4.449 16 1 94.44 109 GLU A CA 1
ATOM 806 C C . GLU A 1 109 ? -4.145 5.02 15.344 1 94.44 109 GLU A C 1
ATOM 808 O O . GLU A 1 109 ? -3.939 4.855 14.141 1 94.44 109 GLU A O 1
ATOM 813 N N . ILE A 1 110 ? -3.369 5.637 16.172 1 94.06 110 ILE A N 1
ATOM 814 C CA . ILE A 1 110 ? -2.051 6.078 15.727 1 94.06 110 ILE A CA 1
ATOM 815 C C . ILE A 1 110 ? -0.976 5.172 16.312 1 94.06 110 ILE A C 1
ATOM 817 O O . ILE A 1 110 ? -0.947 4.941 17.531 1 94.06 110 ILE A O 1
ATOM 821 N N . ILE A 1 111 ? -0.222 4.691 15.422 1 91.44 111 ILE A N 1
ATOM 822 C CA . ILE A 1 111 ? 0.831 3.789 15.867 1 91.44 111 ILE A CA 1
ATOM 823 C C . ILE A 1 111 ? 2.117 4.574 16.109 1 91.44 111 ILE A C 1
ATOM 825 O O . ILE A 1 111 ? 2.584 5.297 15.227 1 91.44 111 ILE A O 1
ATOM 829 N N . LYS A 1 112 ? 2.549 4.703 17.375 1 78.5 112 LYS A N 1
ATOM 830 C CA . LYS A 1 112 ? 3.787 5.383 17.75 1 78.5 112 LYS A CA 1
ATOM 831 C C . LYS A 1 112 ? 5.008 4.551 17.375 1 78.5 112 LYS A C 1
ATOM 833 O O . LYS A 1 112 ? 4.984 3.322 17.484 1 78.5 112 LYS A O 1
ATOM 838 N N . ALA A 1 113 ? 5.781 5.133 16.391 1 64.62 113 ALA A N 1
ATOM 839 C CA . ALA A 1 113 ? 7.023 4.43 16.09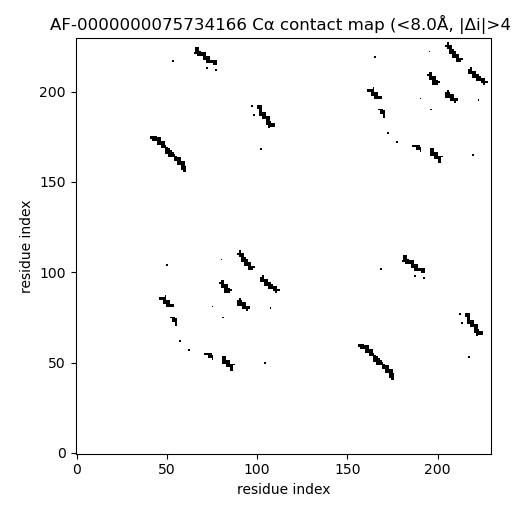4 1 64.62 113 ALA A CA 1
ATOM 840 C C . ALA A 1 113 ? 7.801 4.098 17.359 1 64.62 113 ALA A C 1
ATOM 842 O O . ALA A 1 113 ? 7.844 4.902 18.297 1 64.62 113 ALA A O 1
ATOM 843 N N . ASP A 1 114 ? 7.715 2.822 17.844 1 55.06 114 ASP A N 1
ATOM 844 C CA . ASP A 1 114 ? 8.648 2.508 18.922 1 55.06 114 ASP A CA 1
ATOM 845 C C . ASP A 1 114 ? 10.031 3.098 18.641 1 55.06 114 ASP A C 1
ATOM 847 O O . ASP A 1 114 ? 10.617 2.844 17.594 1 55.06 114 ASP A O 1
ATOM 851 N N . THR A 1 115 ? 10.281 4.332 19.062 1 42.38 115 THR A N 1
ATOM 852 C CA . THR A 1 115 ? 11.688 4.734 19.094 1 42.38 115 THR A CA 1
ATOM 853 C C . THR A 1 115 ? 12.562 3.609 19.641 1 42.38 115 THR A C 1
ATOM 855 O O . THR A 1 115 ? 12.219 2.994 20.656 1 42.38 115 THR A O 1
ATOM 858 N N . MET B 1 1 ? 71.812 -57.281 -52.375 1 34.97 1 MET B N 1
ATOM 859 C CA . MET B 1 1 ? 71.375 -55.906 -52 1 34.97 1 MET B CA 1
ATOM 860 C C . MET B 1 1 ? 69.875 -55.844 -51.688 1 34.97 1 MET B C 1
ATOM 862 O O . MET B 1 1 ? 69.062 -55.938 -52.625 1 34.97 1 MET B O 1
ATOM 866 N N . GLY B 1 2 ? 69.5 -56.594 -50.531 1 43.22 2 GLY B N 1
ATOM 867 C CA . GLY B 1 2 ? 68.188 -56.906 -50 1 43.22 2 GLY B CA 1
ATOM 868 C C . GLY B 1 2 ? 67.375 -55.688 -49.625 1 43.22 2 GLY B C 1
ATOM 869 O O . GLY B 1 2 ? 67.812 -54.844 -48.875 1 43.22 2 GLY B O 1
ATOM 870 N N . ASP B 1 3 ? 66.625 -55.094 -50.562 1 42.91 3 ASP B N 1
ATOM 871 C CA . ASP B 1 3 ? 65.688 -53.969 -50.438 1 42.91 3 ASP B CA 1
ATOM 872 C C . ASP B 1 3 ? 64.625 -54.25 -49.375 1 42.91 3 ASP B C 1
ATOM 874 O O . ASP B 1 3 ? 63.781 -55.125 -49.5 1 42.91 3 ASP B O 1
ATOM 878 N N . ASN B 1 4 ? 65 -54.125 -48.062 1 45.62 4 ASN B N 1
ATOM 879 C CA . ASN B 1 4 ? 64.125 -54.156 -46.875 1 45.62 4 ASN B CA 1
ATOM 880 C C . ASN B 1 4 ? 63.094 -53.062 -46.906 1 45.62 4 ASN B C 1
ATOM 882 O O . ASN B 1 4 ? 63.438 -51.875 -46.75 1 45.62 4 ASN B O 1
ATOM 886 N N . ASP B 1 5 ? 62.188 -53.188 -47.938 1 48.84 5 ASP B N 1
ATOM 887 C CA . ASP B 1 5 ? 61.062 -52.25 -47.906 1 48.84 5 ASP B CA 1
ATOM 888 C C . ASP B 1 5 ? 60.375 -52.25 -46.562 1 48.84 5 ASP B C 1
ATOM 890 O O . ASP B 1 5 ? 59.719 -53.25 -46.188 1 48.84 5 ASP B O 1
ATOM 894 N N . GLY B 1 6 ? 60.875 -51.625 -45.5 1 50.19 6 GLY B N 1
ATOM 895 C CA . GLY B 1 6 ? 60.312 -51.344 -44.188 1 50.19 6 GLY B CA 1
ATOM 896 C C . GLY B 1 6 ? 58.969 -50.688 -44.25 1 50.19 6 GLY B C 1
ATOM 897 O O . GLY B 1 6 ? 58.844 -49.469 -44.25 1 50.19 6 GLY B O 1
ATOM 898 N N . GLN B 1 7 ? 57.938 -51.406 -44.875 1 51.16 7 GLN B N 1
ATOM 899 C CA . GLN B 1 7 ? 56.594 -50.844 -44.812 1 51.16 7 GLN B CA 1
ATOM 900 C C . GLN B 1 7 ? 56.125 -50.625 -43.375 1 51.16 7 GLN B C 1
ATOM 902 O O . GLN B 1 7 ? 56.156 -51.562 -42.562 1 51.16 7 GLN B O 1
ATOM 907 N N . VAL B 1 8 ? 56.438 -49.406 -42.812 1 57.28 8 VAL B N 1
ATOM 908 C CA . VAL B 1 8 ? 55.844 -48.969 -41.562 1 57.28 8 VAL B CA 1
ATOM 909 C C . VAL B 1 8 ? 54.344 -49.219 -41.562 1 57.28 8 VAL B C 1
ATOM 911 O O . VAL B 1 8 ? 53.656 -48.906 -42.531 1 57.28 8 VAL B O 1
ATOM 914 N N . PRO B 1 9 ? 53.875 -50.312 -40.875 1 58.53 9 PRO B N 1
ATOM 915 C CA . PRO B 1 9 ? 52.438 -50.562 -40.812 1 58.53 9 PRO B CA 1
ATOM 916 C C . PRO B 1 9 ? 51.656 -49.344 -40.344 1 58.53 9 PRO B C 1
ATOM 918 O O . PRO B 1 9 ? 52.062 -48.656 -39.406 1 58.53 9 PRO B O 1
ATOM 921 N N . LEU B 1 10 ? 51.031 -48.562 -41.25 1 57.56 10 LEU B N 1
ATOM 922 C CA . LEU B 1 10 ? 50.125 -47.469 -40.844 1 57.56 10 LEU B CA 1
ATOM 923 C C . LEU B 1 10 ? 49.156 -47.938 -39.781 1 57.56 10 LEU B C 1
ATOM 925 O O . LEU B 1 10 ? 48.719 -49.094 -39.812 1 57.56 10 LEU B O 1
ATOM 929 N N . PRO B 1 11 ? 49.312 -47.406 -38.562 1 55.75 11 PRO B N 1
ATOM 930 C CA . PRO B 1 11 ? 48.375 -47.75 -37.531 1 55.75 11 PRO B CA 1
ATOM 931 C C . PRO B 1 11 ? 46.938 -47.781 -38.031 1 55.75 11 PRO B C 1
ATOM 933 O O . PRO B 1 11 ? 46.594 -47.031 -38.969 1 55.75 11 PRO B O 1
ATOM 936 N N . ASP B 1 12 ? 46.25 -48.875 -38.094 1 54.81 12 ASP B N 1
ATOM 937 C CA . ASP B 1 12 ? 44.844 -49 -38.438 1 54.81 12 ASP B CA 1
ATOM 938 C C . ASP B 1 12 ? 44 -47.969 -37.719 1 54.81 12 ASP B C 1
ATOM 940 O O . ASP B 1 12 ? 43.781 -48.094 -36.5 1 54.81 12 ASP B O 1
ATOM 944 N N . LEU B 1 13 ? 44.062 -46.656 -38.188 1 56.56 13 LEU B N 1
ATOM 945 C CA . LEU B 1 13 ? 43.188 -45.594 -37.688 1 56.56 13 LEU B CA 1
ATOM 946 C C . LEU B 1 13 ? 41.75 -46.062 -37.688 1 56.56 13 LEU B C 1
ATOM 948 O O . LEU B 1 13 ? 40.844 -45.281 -37.281 1 56.56 13 LEU B O 1
ATOM 952 N N . ASN B 1 14 ? 41.5 -47.156 -38.469 1 50.84 14 ASN B N 1
ATOM 953 C CA . ASN B 1 14 ? 40.125 -47.656 -38.406 1 50.84 14 ASN B CA 1
ATOM 954 C C . ASN B 1 14 ? 39.781 -48.219 -37.031 1 50.84 14 ASN B C 1
ATOM 956 O O . ASN B 1 14 ? 38.844 -49 -36.906 1 50.84 14 ASN B O 1
ATOM 960 N N . GLY B 1 15 ? 40.75 -48.25 -36.125 1 50.16 15 GLY B N 1
ATOM 961 C CA . GLY B 1 15 ? 40.312 -48.656 -34.812 1 50.16 15 GLY B CA 1
ATOM 962 C C . GLY B 1 15 ? 39.125 -47.875 -34.312 1 50.16 15 GLY B C 1
ATOM 963 O O . GLY B 1 15 ? 39.156 -46.656 -34.188 1 50.16 15 GLY B O 1
ATOM 964 N N . ALA B 1 16 ? 37.938 -48.281 -34.5 1 50.09 16 ALA B N 1
ATOM 965 C CA . ALA B 1 16 ? 36.531 -48 -34.219 1 50.09 16 ALA B CA 1
ATOM 966 C C . ALA B 1 16 ? 36.375 -47.469 -32.812 1 50.09 16 ALA B C 1
ATOM 968 O O . ALA B 1 16 ? 35.25 -47.219 -32.344 1 50.09 16 ALA B O 1
ATOM 969 N N . ASP B 1 17 ? 37.406 -47.719 -31.969 1 50.38 17 ASP B N 1
ATOM 970 C CA . ASP B 1 17 ? 36.938 -47.344 -30.641 1 50.38 17 ASP B CA 1
ATOM 971 C C . ASP B 1 17 ? 36.875 -45.844 -30.453 1 50.38 17 ASP B C 1
ATOM 973 O O . ASP B 1 17 ? 37.812 -45.25 -29.891 1 50.38 17 ASP B O 1
ATOM 977 N N . ALA B 1 18 ? 36.562 -45.062 -31.5 1 55.88 18 ALA B N 1
ATOM 978 C CA . ALA B 1 18 ? 36.281 -43.688 -31.094 1 55.88 18 ALA B CA 1
ATOM 979 C C . ALA B 1 18 ? 35.312 -43.656 -29.922 1 55.88 18 ALA B C 1
ATOM 981 O O . ALA B 1 18 ? 34.344 -44.406 -29.891 1 55.88 18 ALA B O 1
ATOM 982 N N . PRO B 1 19 ? 35.75 -43.219 -28.75 1 56.5 19 PRO B N 1
ATOM 983 C CA . PRO B 1 19 ? 34.781 -43.125 -27.672 1 56.5 19 PRO B CA 1
ATOM 984 C C . PRO B 1 19 ? 33.438 -42.531 -28.156 1 56.5 19 PRO B C 1
ATOM 986 O O . PRO B 1 19 ? 33.438 -41.656 -29.031 1 56.5 19 PRO B O 1
ATOM 989 N N . PRO B 1 20 ? 32.281 -43.188 -28.109 1 53 20 PRO B N 1
ATOM 990 C CA . PRO B 1 20 ? 31 -42.656 -28.516 1 53 20 PRO B CA 1
ATOM 991 C C . PRO B 1 20 ? 30.797 -41.219 -28.016 1 53 20 PRO B C 1
ATOM 993 O O . PRO B 1 20 ? 31.281 -40.875 -26.938 1 53 20 PRO B O 1
ATOM 996 N N . LEU B 1 21 ? 30.609 -40.188 -28.828 1 54.34 21 LEU B N 1
ATOM 997 C CA . LEU B 1 21 ? 30.078 -38.844 -28.562 1 54.34 21 LEU B CA 1
ATOM 998 C C . LEU B 1 21 ? 29 -38.906 -27.484 1 54.34 21 LEU B C 1
ATOM 1000 O O . LEU B 1 21 ? 28.266 -37.906 -27.297 1 54.34 21 LEU B O 1
ATOM 1004 N N . ALA B 1 22 ? 28.859 -40 -26.859 1 56.72 22 ALA B N 1
ATOM 1005 C CA . ALA B 1 22 ? 27.812 -40.125 -25.859 1 56.72 22 ALA B CA 1
ATOM 1006 C C . ALA B 1 22 ? 28.016 -39.125 -24.719 1 56.72 22 ALA B C 1
ATOM 1008 O O . ALA B 1 22 ? 27.094 -38.844 -23.969 1 56.72 22 ALA B O 1
ATOM 1009 N N . ASP B 1 23 ? 29.266 -38.562 -24.688 1 60.75 23 ASP B N 1
ATOM 1010 C CA . ASP B 1 23 ? 29.484 -37.656 -23.547 1 60.75 23 ASP B CA 1
ATOM 1011 C C . ASP B 1 23 ? 28.875 -36.281 -23.797 1 60.75 23 ASP B C 1
ATOM 1013 O O . ASP B 1 23 ? 28.609 -35.531 -22.844 1 60.75 23 ASP B O 1
ATOM 1017 N N . VAL B 1 24 ? 28.594 -36.031 -25.062 1 60.78 24 VAL B N 1
ATOM 1018 C CA . VAL B 1 24 ? 28.047 -34.719 -25.359 1 60.78 24 VAL B CA 1
ATOM 1019 C C . VAL B 1 24 ? 26.594 -34.656 -24.859 1 60.78 24 VAL B C 1
ATOM 1021 O O . VAL B 1 24 ? 26.078 -33.562 -24.547 1 60.78 24 VAL B O 1
ATOM 1024 N N . GLY B 1 25 ? 25.938 -35.812 -24.906 1 62.88 25 GLY B N 1
ATOM 1025 C CA . GLY B 1 25 ? 24.547 -35.875 -24.469 1 62.88 25 GLY B CA 1
ATOM 1026 C C . GLY B 1 25 ? 24.391 -35.688 -22.969 1 62.88 25 GLY B C 1
ATOM 1027 O O . GLY B 1 25 ? 23.406 -35.125 -22.5 1 62.88 25 GLY B O 1
ATOM 1028 N N . TYR B 1 26 ? 25.438 -36.125 -22.281 1 68.31 26 TYR B N 1
ATOM 1029 C CA . TYR B 1 26 ? 25.375 -36.062 -20.812 1 68.31 26 TYR B CA 1
ATOM 1030 C C . TYR B 1 26 ? 25.547 -34.625 -20.328 1 68.31 26 TYR B C 1
ATOM 1032 O O . TYR B 1 26 ? 24.953 -34.25 -19.312 1 68.31 26 TYR B O 1
ATOM 1040 N N . GLN B 1 27 ? 26.188 -33.781 -21.172 1 77.56 27 GLN B N 1
ATOM 1041 C CA . GLN B 1 27 ? 26.422 -32.406 -20.781 1 77.56 27 GLN B CA 1
ATOM 1042 C C . GLN B 1 27 ? 25.172 -31.562 -21.016 1 77.56 27 GLN B C 1
ATOM 1044 O O . GLN B 1 27 ? 24.859 -30.672 -20.219 1 77.56 27 GLN B O 1
ATOM 1049 N N . GLU B 1 28 ? 24.453 -32.031 -22.016 1 80.44 28 GLU B N 1
ATOM 1050 C CA . GLU B 1 28 ? 23.234 -31.281 -22.312 1 80.44 28 GLU B CA 1
ATOM 1051 C C . GLU B 1 28 ? 22.156 -31.547 -21.266 1 80.44 28 GLU B C 1
ATOM 1053 O O . GLU B 1 28 ? 21.469 -30.609 -20.812 1 80.44 28 GLU B O 1
ATOM 1058 N N . ASP B 1 29 ? 22.188 -32.812 -20.844 1 86.44 29 ASP B N 1
ATOM 1059 C CA . ASP B 1 29 ? 21.188 -33.219 -19.859 1 86.44 29 ASP B CA 1
ATOM 1060 C C . ASP B 1 29 ? 21.438 -32.531 -18.516 1 86.44 29 ASP B C 1
ATOM 1062 O O . ASP B 1 29 ? 20.484 -32.125 -17.844 1 86.44 29 ASP B O 1
ATOM 1066 N N . GLU B 1 30 ? 22.672 -32.406 -18.297 1 86.62 30 GLU B N 1
ATOM 1067 C CA . GLU B 1 30 ? 23.047 -31.766 -17.031 1 86.62 30 GLU B CA 1
ATOM 1068 C C . GLU B 1 30 ? 22.734 -30.266 -17.062 1 86.62 30 GLU B C 1
ATOM 1070 O O . GLU B 1 30 ? 22.297 -29.688 -16.062 1 86.62 30 GLU B O 1
ATOM 1075 N N . GLN B 1 31 ? 22.938 -29.703 -18.203 1 85.75 31 GLN B N 1
ATOM 1076 C CA . GLN B 1 31 ? 22.625 -28.281 -18.359 1 85.75 31 GLN B CA 1
ATOM 1077 C C . GLN B 1 31 ? 21.141 -28.016 -18.234 1 85.75 31 GLN B C 1
ATOM 1079 O O . GLN B 1 31 ? 20.719 -27.047 -17.578 1 85.75 31 GLN B O 1
ATOM 1084 N N . ILE B 1 32 ? 20.359 -28.844 -18.797 1 89.25 32 ILE B N 1
ATOM 1085 C CA . ILE B 1 32 ? 18.906 -28.719 -18.734 1 89.25 32 ILE B CA 1
ATOM 1086 C C . ILE B 1 32 ? 18.453 -28.875 -17.281 1 89.25 32 ILE B C 1
ATOM 1088 O O . ILE B 1 32 ? 17.578 -28.141 -16.812 1 89.25 32 ILE B O 1
ATOM 1092 N N . SER B 1 33 ? 19.062 -29.812 -16.672 1 88.69 33 SER B N 1
ATOM 1093 C CA . SER B 1 33 ? 18.719 -30.047 -15.281 1 88.69 33 SER B CA 1
ATOM 1094 C C . SER B 1 33 ? 19.062 -28.859 -14.406 1 88.69 33 SER B C 1
ATOM 1096 O O . SER B 1 33 ? 18.297 -28.469 -13.523 1 88.69 33 SER B O 1
ATOM 1098 N N . ARG B 1 34 ? 20.094 -28.203 -14.641 1 89.5 34 ARG B N 1
ATOM 1099 C CA . ARG B 1 34 ? 20.516 -27.047 -13.867 1 89.5 34 ARG B CA 1
ATOM 1100 C C . ARG B 1 34 ? 19.594 -25.859 -14.133 1 89.5 34 ARG B C 1
ATOM 1102 O O . ARG B 1 34 ? 19.219 -25.125 -13.203 1 89.5 34 ARG B O 1
ATOM 1109 N N . VAL B 1 35 ? 19.281 -25.719 -15.297 1 89.81 35 VAL B N 1
ATOM 1110 C CA . VAL B 1 35 ? 18.391 -24.641 -15.688 1 89.81 35 VAL B CA 1
ATOM 1111 C C . VAL B 1 35 ? 17.016 -24.844 -15.047 1 89.81 35 VAL B C 1
ATOM 1113 O O . VAL B 1 35 ? 16.422 -23.906 -14.516 1 89.81 35 VAL B O 1
ATOM 1116 N N . ALA B 1 36 ? 16.547 -25.984 -15.086 1 90.44 36 ALA B N 1
ATOM 1117 C CA . ALA B 1 36 ? 15.258 -26.312 -14.477 1 90.44 36 ALA B CA 1
ATOM 1118 C C . ALA B 1 36 ? 15.281 -26.062 -12.977 1 90.44 36 ALA B C 1
ATOM 1120 O O . ALA B 1 36 ? 14.297 -25.562 -12.414 1 90.44 36 ALA B O 1
ATOM 1121 N N . ALA B 1 37 ? 16.297 -26.344 -12.406 1 87.94 37 ALA B N 1
ATOM 1122 C CA . ALA B 1 37 ? 16.438 -26.125 -10.969 1 87.94 37 ALA B CA 1
ATOM 1123 C C . ALA B 1 37 ? 16.453 -24.641 -10.633 1 87.94 37 ALA B C 1
ATOM 1125 O O . ALA B 1 37 ? 15.852 -24.219 -9.641 1 87.94 37 ALA B O 1
ATOM 1126 N N . ASP B 1 38 ? 17.125 -23.938 -11.453 1 91.5 38 ASP B N 1
ATOM 1127 C CA . ASP B 1 38 ? 17.188 -22.484 -11.25 1 91.5 38 ASP B CA 1
ATOM 1128 C C . ASP B 1 38 ? 15.805 -21.859 -11.375 1 91.5 38 ASP B C 1
ATOM 1130 O O . ASP B 1 38 ? 15.438 -21 -10.562 1 91.5 38 ASP B O 1
ATOM 1134 N N . LEU B 1 39 ? 15.109 -22.266 -12.258 1 91.44 39 LEU B N 1
ATOM 1135 C CA . LEU B 1 39 ? 13.766 -21.734 -12.484 1 91.44 39 LEU B CA 1
ATOM 1136 C C . LEU B 1 39 ? 12.852 -22.078 -11.312 1 91.44 39 LEU B C 1
ATOM 1138 O O . LEU B 1 39 ? 12.031 -21.25 -10.898 1 91.44 39 LEU B O 1
ATOM 1142 N N . GLU B 1 40 ? 13.008 -23.25 -10.891 1 93.69 40 GLU B N 1
ATOM 1143 C CA . GLU B 1 40 ? 12.203 -23.672 -9.75 1 93.69 40 GLU B CA 1
ATOM 1144 C C . GLU B 1 40 ? 12.469 -22.797 -8.531 1 93.69 40 GLU B C 1
ATOM 1146 O O . GLU B 1 40 ? 11.547 -22.453 -7.789 1 93.69 40 GLU B O 1
ATOM 1151 N N . ALA B 1 41 ? 13.641 -22.469 -8.43 1 94.81 41 ALA B N 1
ATOM 1152 C CA . ALA B 1 41 ? 14.016 -21.609 -7.309 1 94.81 41 ALA B CA 1
ATOM 1153 C C . ALA B 1 41 ? 13.344 -20.25 -7.406 1 94.81 41 ALA B C 1
ATOM 1155 O O . ALA B 1 41 ? 12.914 -19.688 -6.395 1 94.81 41 ALA B O 1
ATOM 1156 N N . VAL B 1 42 ? 13.297 -19.766 -8.508 1 95.69 42 VAL B N 1
ATOM 1157 C CA . VAL B 1 42 ? 12.68 -18.469 -8.742 1 95.69 42 VAL B CA 1
ATOM 1158 C C . VAL B 1 42 ? 11.18 -18.531 -8.43 1 95.69 42 VAL B C 1
ATOM 1160 O O . VAL B 1 42 ? 10.617 -17.609 -7.844 1 95.69 42 VAL B O 1
ATOM 1163 N N . PHE B 1 43 ? 10.633 -19.672 -8.852 1 96.31 43 PHE B N 1
ATOM 1164 C CA . PHE B 1 43 ? 9.203 -19.859 -8.633 1 96.31 43 PHE B CA 1
ATOM 1165 C C . PHE B 1 43 ? 8.875 -19.891 -7.145 1 96.31 43 PHE B C 1
ATOM 1167 O O . PHE B 1 43 ? 7.762 -19.562 -6.746 1 96.31 43 PHE B O 1
ATOM 1174 N N . ASP B 1 44 ? 9.859 -20.156 -6.316 1 97.19 44 ASP B N 1
ATOM 1175 C CA . ASP B 1 44 ? 9.609 -20.375 -4.895 1 97.19 44 ASP B CA 1
ATOM 1176 C C . ASP B 1 44 ? 9.93 -19.109 -4.09 1 97.19 44 ASP B C 1
ATOM 1178 O O . ASP B 1 44 ? 9.82 -19.109 -2.863 1 97.19 44 ASP B O 1
ATOM 1182 N N . VAL B 1 45 ? 10.258 -18.078 -4.719 1 97.5 45 VAL B N 1
ATOM 1183 C CA . VAL B 1 45 ? 10.578 -16.828 -4.043 1 97.5 45 VAL B CA 1
ATOM 1184 C C . VAL B 1 45 ? 9.305 -16.203 -3.488 1 97.5 45 VAL B C 1
ATOM 1186 O O . VAL B 1 45 ? 8.359 -15.93 -4.234 1 97.5 45 VAL B O 1
ATOM 1189 N N . PRO B 1 46 ? 9.227 -15.875 -2.186 1 98.12 46 PRO B N 1
ATOM 1190 C CA . PRO B 1 46 ? 8.055 -15.234 -1.594 1 98.12 46 PRO B CA 1
ATOM 1191 C C . PRO B 1 46 ? 7.945 -13.75 -1.948 1 98.12 46 PRO B C 1
ATOM 1193 O O . PRO B 1 46 ? 8.961 -13.055 -1.997 1 98.12 46 PRO B O 1
ATOM 1196 N N . VAL B 1 47 ? 6.73 -13.305 -2.268 1 97.88 47 VAL B N 1
ATOM 1197 C CA . VAL B 1 47 ? 6.445 -11.898 -2.533 1 97.88 47 VAL B CA 1
ATOM 1198 C C . VAL B 1 47 ? 5.254 -11.445 -1.693 1 97.88 47 VAL B C 1
ATOM 1200 O O . VAL B 1 47 ? 4.449 -12.273 -1.25 1 97.88 47 VAL B O 1
ATOM 1203 N N . GLN B 1 48 ? 5.199 -10.195 -1.469 1 98.12 48 GLN B N 1
ATOM 1204 C CA . GLN B 1 48 ? 4.062 -9.602 -0.772 1 98.12 48 GLN B CA 1
ATOM 1205 C C . GLN B 1 48 ? 3.137 -8.883 -1.746 1 98.12 48 GLN B C 1
ATOM 1207 O O . GLN B 1 48 ? 3.584 -8.031 -2.52 1 98.12 48 GLN B O 1
ATOM 1212 N N . VAL B 1 49 ? 1.885 -9.273 -1.669 1 97.94 49 VAL B N 1
ATOM 1213 C CA . VAL B 1 49 ? 0.846 -8.609 -2.451 1 97.94 49 VAL B CA 1
ATOM 1214 C C . VAL B 1 49 ? 0.026 -7.695 -1.547 1 97.94 49 VAL B C 1
ATOM 1216 O O . VAL B 1 49 ? -0.363 -8.086 -0.443 1 97.94 49 VAL B O 1
ATOM 1219 N N . SER B 1 50 ? -0.166 -6.445 -1.983 1 98.19 50 SER B N 1
ATOM 1220 C CA . SER B 1 50 ? -0.961 -5.5 -1.203 1 98.19 50 SER B CA 1
ATOM 1221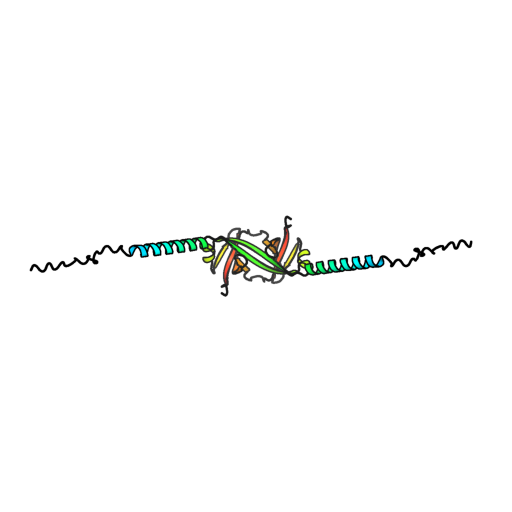 C C . SER B 1 50 ? -2.115 -4.938 -2.025 1 98.19 50 SER B C 1
ATOM 1223 O O . SER B 1 50 ? -1.941 -4.598 -3.197 1 98.19 50 SER B O 1
ATOM 1225 N N . ALA B 1 51 ? -3.264 -4.91 -1.375 1 98.44 51 ALA B N 1
ATOM 1226 C CA . ALA B 1 51 ? -4.43 -4.242 -1.948 1 98.44 51 ALA B CA 1
ATOM 1227 C C . ALA B 1 51 ? -4.605 -2.842 -1.363 1 98.44 51 ALA B C 1
ATOM 1229 O O . ALA B 1 51 ? -4.934 -2.693 -0.185 1 98.44 51 ALA B O 1
ATOM 1230 N N . VAL B 1 52 ? -4.426 -1.834 -2.234 1 98.31 52 VAL B N 1
ATOM 1231 C CA . VAL B 1 52 ? -4.453 -0.448 -1.779 1 98.31 52 VAL B CA 1
ATOM 1232 C C . VAL B 1 52 ? -5.77 0.207 -2.189 1 98.31 52 VAL B C 1
ATOM 1234 O O . VAL B 1 52 ? -6.094 0.272 -3.377 1 98.31 52 VAL B O 1
ATOM 1237 N N . LEU B 1 53 ? -6.512 0.618 -1.202 1 97.75 53 LEU B N 1
ATOM 1238 C CA . LEU B 1 53 ? -7.824 1.226 -1.393 1 97.75 53 LEU B CA 1
ATOM 1239 C C . LEU B 1 53 ? -7.703 2.576 -2.092 1 97.75 53 LEU B C 1
ATOM 1241 O O . LEU B 1 53 ? -8.531 2.918 -2.938 1 97.75 53 LEU B O 1
ATOM 1245 N N . GLY B 1 54 ? -6.656 3.307 -1.663 1 98 54 GLY B N 1
ATOM 1246 C CA . GLY B 1 54 ? -6.371 4.617 -2.23 1 98 54 GLY B CA 1
ATOM 1247 C C . GLY B 1 54 ? -5.176 5.297 -1.593 1 98 54 GLY B C 1
ATOM 1248 O O . GLY B 1 54 ? -4.562 4.75 -0.672 1 98 54 GLY B O 1
ATOM 1249 N N . ARG B 1 55 ? -4.859 6.473 -2.139 1 97.94 55 ARG B N 1
ATOM 1250 C CA . ARG B 1 55 ? -3.713 7.254 -1.687 1 97.94 55 ARG B CA 1
ATOM 1251 C C . ARG B 1 55 ? -4.066 8.734 -1.573 1 97.94 55 ARG B C 1
ATOM 1253 O O . ARG B 1 55 ? -5.098 9.172 -2.09 1 97.94 55 ARG B O 1
ATOM 1260 N N . SER B 1 56 ? -3.281 9.375 -0.803 1 98 56 SER B N 1
ATOM 1261 C CA . SER B 1 56 ? -3.365 10.82 -0.682 1 98 56 SER B CA 1
ATOM 1262 C C . SER B 1 56 ? -1.982 11.445 -0.54 1 98 56 SER B C 1
ATOM 1264 O O . SER B 1 56 ? -1.118 10.906 0.152 1 98 56 SER B O 1
ATOM 1266 N N . LYS B 1 57 ? -1.811 12.57 -1.223 1 98.19 57 LYS B N 1
ATOM 1267 C CA . LYS B 1 57 ? -0.595 13.359 -1.067 1 98.19 57 LYS B CA 1
ATOM 1268 C C . LYS B 1 57 ? -0.838 14.57 -0.167 1 98.19 57 LYS B C 1
ATOM 1270 O O . LYS B 1 57 ? -1.848 15.266 -0.308 1 98.19 57 LYS B O 1
ATOM 1275 N N . MET B 1 58 ? 0.13 14.711 0.735 1 97.69 58 MET B N 1
ATOM 1276 C CA . MET B 1 58 ? 0.044 15.852 1.641 1 97.69 58 MET B CA 1
ATOM 1277 C C . MET B 1 58 ? 1.422 16.219 2.18 1 97.69 58 MET B C 1
ATOM 1279 O O . MET B 1 58 ? 2.387 15.477 1.996 1 97.69 58 MET B O 1
ATOM 1283 N N . ASP B 1 59 ? 1.467 17.359 2.818 1 97.38 59 ASP B N 1
ATOM 1284 C CA . ASP B 1 59 ? 2.73 17.781 3.412 1 97.38 59 ASP B CA 1
ATOM 1285 C C . ASP B 1 59 ? 2.865 17.266 4.844 1 97.38 59 ASP B C 1
ATOM 1287 O O . ASP B 1 59 ? 1.865 16.969 5.496 1 97.38 59 ASP B O 1
ATOM 1291 N N . VAL B 1 60 ? 4.074 17.25 5.293 1 97.31 60 VAL B N 1
ATOM 1292 C CA . VAL B 1 60 ? 4.363 16.797 6.648 1 97.31 60 VAL B CA 1
ATOM 1293 C C . VAL B 1 60 ? 3.537 17.609 7.648 1 97.31 60 VAL B C 1
ATOM 1295 O O . VAL B 1 60 ? 3.014 17.047 8.617 1 97.31 60 VAL B O 1
ATOM 1298 N N . GLY B 1 61 ? 3.484 18.812 7.434 1 96.31 61 GLY B N 1
ATOM 1299 C CA . GLY B 1 61 ? 2.693 19.672 8.312 1 96.31 61 GLY B CA 1
ATOM 1300 C C . GLY B 1 61 ? 1.252 19.219 8.445 1 96.31 61 GLY B C 1
ATOM 1301 O O . GLY B 1 61 ? 0.684 19.234 9.539 1 96.31 61 GLY B O 1
ATOM 1302 N N . GLU B 1 62 ? 0.613 18.875 7.375 1 96.38 62 GLU B N 1
ATOM 1303 C CA . GLU B 1 62 ? -0.757 18.359 7.352 1 96.38 62 GLU B CA 1
ATOM 1304 C C . GLU B 1 62 ? -0.863 17.016 8.07 1 96.38 62 GLU B C 1
ATOM 1306 O O . GLU B 1 62 ? -1.822 16.781 8.805 1 96.38 62 GLU B O 1
ATOM 1311 N N . LEU B 1 63 ? 0.115 16.203 7.867 1 96.25 63 LEU B N 1
ATOM 1312 C CA . LEU B 1 63 ? 0.152 14.883 8.477 1 96.25 63 LEU B CA 1
ATOM 1313 C C . LEU B 1 63 ? 0.141 14.977 9.992 1 96.25 63 LEU B C 1
ATOM 1315 O O . LEU B 1 63 ? -0.545 14.203 10.664 1 96.25 63 LEU B O 1
ATOM 1319 N N . LEU B 1 64 ? 0.83 15.922 10.5 1 95.12 64 LEU B N 1
ATOM 1320 C CA . LEU B 1 64 ? 0.98 16.094 11.938 1 95.12 64 LEU B CA 1
ATOM 1321 C C . LEU B 1 64 ? -0.34 16.516 12.578 1 95.12 64 LEU B C 1
ATOM 1323 O O . LEU B 1 64 ? -0.512 16.391 13.797 1 95.12 64 LEU B O 1
ATOM 1327 N N . LYS B 1 65 ? -1.202 16.969 11.766 1 94.75 65 LYS B N 1
ATOM 1328 C CA . LYS B 1 65 ? -2.496 17.406 12.273 1 94.75 65 LYS B CA 1
ATOM 1329 C C . LYS B 1 65 ? -3.494 16.266 12.32 1 94.75 65 LYS B C 1
ATOM 1331 O O . LYS B 1 65 ? -4.559 16.375 12.93 1 94.75 65 LYS B O 1
ATOM 1336 N N . LEU B 1 66 ? -3.111 15.195 11.703 1 94.88 66 LEU B N 1
ATOM 1337 C CA . LEU B 1 66 ? -4.02 14.055 11.68 1 94.88 66 LEU B CA 1
ATOM 1338 C C . LEU B 1 66 ? -3.959 13.289 13 1 94.88 66 LEU B C 1
ATOM 1340 O O . LEU B 1 66 ? -2.875 13.031 13.523 1 94.88 66 LEU B O 1
ATOM 1344 N N . GLY B 1 67 ? -5 13.016 13.594 1 93.31 67 GLY B N 1
ATOM 1345 C CA . GLY B 1 67 ? -5.156 12.234 14.805 1 93.31 67 GLY B CA 1
ATOM 1346 C C . GLY B 1 67 ? -6.398 11.367 14.797 1 93.31 67 GLY B C 1
ATOM 1347 O O . GLY B 1 67 ? -7.102 11.289 13.789 1 93.31 67 GLY B O 1
ATOM 1348 N N . PRO B 1 68 ? -6.621 10.758 15.891 1 93.81 68 PRO B N 1
ATOM 1349 C CA . PRO B 1 68 ? -7.832 9.938 15.977 1 93.81 68 PRO B CA 1
ATOM 1350 C C . PRO B 1 68 ? -9.102 10.727 15.641 1 93.81 68 PRO B C 1
ATOM 1352 O O . PRO B 1 68 ? -9.258 11.867 16.062 1 93.81 68 PRO B O 1
ATOM 1355 N N . GLY B 1 69 ? -9.883 10.227 14.734 1 95.56 69 GLY B N 1
ATOM 1356 C CA . GLY B 1 69 ? -11.125 10.867 14.336 1 95.56 69 GLY B CA 1
ATOM 1357 C C . GLY B 1 69 ? -11 11.68 13.062 1 95.56 69 GLY B C 1
ATOM 1358 O O . GLY B 1 69 ? -12.008 12.023 12.438 1 95.56 69 GLY B O 1
ATOM 1359 N N . ALA B 1 70 ? -9.805 11.992 12.656 1 96 70 ALA B N 1
ATOM 1360 C CA . ALA B 1 70 ? -9.602 12.734 11.414 1 96 70 ALA B CA 1
ATOM 1361 C C . ALA B 1 70 ? -9.953 11.883 10.203 1 96 70 ALA B C 1
ATOM 1363 O O . ALA B 1 70 ? -9.781 10.664 10.219 1 96 70 ALA B O 1
ATOM 1364 N N . VAL B 1 71 ? -10.422 12.633 9.188 1 96.62 71 VAL B N 1
ATOM 1365 C CA . VAL B 1 71 ? -10.812 11.93 7.969 1 96.62 71 VAL B CA 1
ATOM 1366 C C . VAL B 1 71 ? -9.836 12.266 6.848 1 96.62 71 VAL B C 1
ATOM 1368 O O . VAL B 1 71 ? -9.539 13.438 6.598 1 96.62 71 VAL B O 1
ATOM 1371 N N . LEU B 1 72 ? -9.32 11.305 6.281 1 96.94 72 LEU B N 1
ATOM 1372 C CA . LEU B 1 72 ? -8.43 11.43 5.133 1 96.94 72 LEU B CA 1
ATOM 1373 C C . LEU B 1 72 ? -9.148 11.047 3.842 1 96.94 72 LEU B C 1
ATOM 1375 O O . LEU B 1 72 ? -9.633 9.922 3.703 1 96.94 72 LEU B O 1
ATOM 1379 N N . GLU B 1 73 ? -9.242 11.969 2.998 1 97.38 73 GLU B N 1
ATOM 1380 C CA . GLU B 1 73 ? -9.82 11.703 1.686 1 97.38 73 GLU B CA 1
ATOM 1381 C C . GLU B 1 73 ? -8.812 11.016 0.767 1 97.38 73 GLU B C 1
ATOM 1383 O O . GLU B 1 73 ? -7.66 11.445 0.674 1 97.38 73 GLU B O 1
ATOM 1388 N N . LEU B 1 74 ? -9.297 10.016 0.014 1 98.06 74 LEU B N 1
ATOM 1389 C CA . LEU B 1 74 ? -8.406 9.266 -0.875 1 98.06 74 LEU B CA 1
ATOM 1390 C C . LEU B 1 74 ? -8.688 9.609 -2.334 1 98.06 74 LEU B C 1
ATOM 1392 O O . LEU B 1 74 ? -9.68 10.281 -2.639 1 98.06 74 LEU B O 1
ATOM 1396 N N . ASP B 1 75 ? -7.812 9.203 -3.219 1 97.69 75 ASP B N 1
ATOM 1397 C CA . ASP B 1 75 ? -7.93 9.484 -4.648 1 97.69 75 ASP B CA 1
ATOM 1398 C C . ASP B 1 75 ? -8.75 8.398 -5.352 1 97.69 75 ASP B C 1
ATOM 1400 O O . ASP B 1 75 ? -8.414 7.988 -6.465 1 97.69 75 ASP B O 1
ATOM 1404 N N . ARG B 1 76 ? -9.812 7.953 -4.699 1 97.12 76 ARG B N 1
ATOM 1405 C CA . ARG B 1 76 ? -10.633 6.883 -5.266 1 97.12 76 ARG B CA 1
ATOM 1406 C C . ARG B 1 76 ? -12.117 7.164 -5.066 1 97.12 76 ARG B C 1
ATOM 1408 O O . ARG B 1 76 ? -12.539 7.531 -3.967 1 97.12 76 ARG B O 1
ATOM 1415 N N . ARG B 1 77 ? -12.812 6.992 -6.188 1 96.94 77 ARG B N 1
ATOM 1416 C CA . ARG B 1 77 ? -14.266 7.141 -6.094 1 96.94 77 ARG B CA 1
ATOM 1417 C C . ARG B 1 77 ? -14.93 5.809 -5.758 1 96.94 77 ARG B C 1
ATOM 1419 O O . ARG B 1 77 ? -14.352 4.742 -5.988 1 96.94 77 ARG B O 1
ATOM 1426 N N . VAL B 1 78 ? -16.109 5.922 -5.18 1 93.5 78 VAL B N 1
ATOM 1427 C CA . VAL B 1 78 ? -16.906 4.734 -4.875 1 93.5 78 VAL B CA 1
ATOM 1428 C C . VAL B 1 78 ? -17.125 3.92 -6.148 1 93.5 78 VAL B C 1
ATOM 1430 O O . VAL B 1 78 ? -17.453 4.48 -7.199 1 93.5 78 VAL B O 1
ATOM 1433 N N . GLY B 1 79 ? -16.812 2.674 -6.043 1 92.81 79 GLY B N 1
ATOM 1434 C CA . GLY B 1 79 ? -17.078 1.796 -7.172 1 92.81 79 GLY B CA 1
ATOM 1435 C C . GLY B 1 79 ? -15.867 1.587 -8.062 1 92.81 79 GLY B C 1
ATOM 1436 O O . GLY B 1 79 ? -15.891 0.734 -8.953 1 92.81 79 GLY B O 1
ATOM 1437 N N . GLU B 1 80 ? -14.883 2.398 -7.898 1 96.25 80 GLU B N 1
ATOM 1438 C CA . GLU B 1 80 ? -13.68 2.238 -8.711 1 96.25 80 GLU B CA 1
ATOM 1439 C C . GLU B 1 80 ? -12.844 1.055 -8.234 1 96.25 80 GLU B C 1
ATOM 1441 O O . GLU B 1 80 ? -12.766 0.786 -7.031 1 96.25 80 GLU B O 1
ATOM 1446 N N . ALA B 1 81 ? -12.227 0.393 -9.203 1 97.06 81 ALA B N 1
ATOM 1447 C CA . ALA B 1 81 ? -11.312 -0.703 -8.883 1 97.06 81 ALA B CA 1
ATOM 1448 C C . ALA B 1 81 ? -10.125 -0.203 -8.07 1 97.06 81 ALA B C 1
ATOM 1450 O O . ALA B 1 81 ? -9.633 0.909 -8.289 1 97.06 81 ALA B O 1
ATOM 1451 N N . ILE B 1 82 ? -9.688 -1.036 -7.215 1 97.88 82 ILE B N 1
ATOM 1452 C CA . ILE B 1 82 ? -8.555 -0.659 -6.383 1 97.88 82 ILE B CA 1
ATOM 1453 C C . ILE B 1 82 ? -7.258 -1.154 -7.02 1 97.88 82 ILE B C 1
ATOM 1455 O O . ILE B 1 82 ? -7.289 -1.938 -7.973 1 97.88 82 ILE B O 1
ATOM 1459 N N . ASP B 1 83 ? -6.121 -0.674 -6.438 1 98.06 83 ASP B N 1
ATOM 1460 C CA . ASP B 1 83 ? -4.812 -1.021 -6.988 1 98.06 83 ASP B CA 1
ATOM 1461 C C . ASP B 1 83 ? -4.203 -2.211 -6.25 1 98.06 83 ASP B C 1
ATOM 1463 O O . ASP B 1 83 ? -4.285 -2.295 -5.023 1 98.06 83 ASP B O 1
ATOM 1467 N N . ILE B 1 84 ? -3.639 -3.059 -6.984 1 98.19 84 ILE B N 1
ATOM 1468 C CA . ILE B 1 84 ? -2.918 -4.203 -6.441 1 98.19 84 ILE B CA 1
ATOM 1469 C C . ILE B 1 84 ? -1.423 -4.047 -6.707 1 98.19 84 ILE B C 1
ATOM 1471 O O . ILE B 1 84 ? -1.003 -3.898 -7.859 1 98.19 84 ILE B O 1
ATOM 1475 N N . TYR B 1 85 ? -0.66 -4.066 -5.645 1 97.62 85 TYR B N 1
ATOM 1476 C CA . TYR B 1 85 ? 0.79 -3.936 -5.734 1 97.62 85 TYR B CA 1
ATOM 1477 C C . TYR B 1 85 ? 1.479 -5.25 -5.383 1 97.62 85 TYR B C 1
ATOM 1479 O O . TYR B 1 85 ? 1.027 -5.973 -4.492 1 97.62 85 TYR B O 1
ATOM 1487 N N . VAL B 1 86 ? 2.576 -5.512 -6.055 1 97.25 86 VAL B N 1
ATOM 1488 C CA . VAL B 1 86 ? 3.531 -6.535 -5.645 1 97.25 86 VAL B CA 1
ATOM 1489 C C . VAL B 1 86 ? 4.867 -5.883 -5.293 1 97.25 86 VAL B C 1
ATOM 1491 O O . VAL B 1 86 ? 5.5 -5.254 -6.141 1 97.25 86 VAL B O 1
ATOM 1494 N N . ASN B 1 87 ? 5.246 -6.062 -4.125 1 95.62 87 ASN B N 1
ATOM 1495 C CA . ASN B 1 87 ? 6.453 -5.406 -3.637 1 95.62 87 ASN B CA 1
ATOM 1496 C C . ASN B 1 87 ? 6.5 -3.938 -4.055 1 95.62 87 ASN B C 1
ATOM 1498 O O . ASN B 1 87 ? 7.496 -3.477 -4.613 1 95.62 87 ASN B O 1
ATOM 1502 N N . ASN B 1 88 ? 5.379 -3.221 -3.967 1 92.56 88 ASN B N 1
ATOM 1503 C CA . ASN B 1 88 ? 5.242 -1.781 -4.16 1 92.56 88 ASN B CA 1
ATOM 1504 C C . ASN B 1 88 ? 5.176 -1.42 -5.641 1 92.56 88 ASN B C 1
ATOM 1506 O O . ASN B 1 88 ? 5.266 -0.244 -6 1 92.56 88 ASN B O 1
ATOM 1510 N N . ARG B 1 89 ? 5 -2.414 -6.422 1 95 89 ARG B N 1
ATOM 1511 C CA . ARG B 1 89 ? 4.809 -2.193 -7.852 1 95 89 ARG B CA 1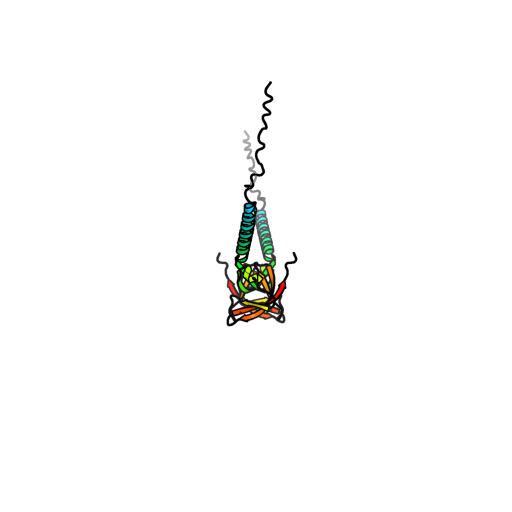
ATOM 1512 C C . ARG B 1 89 ? 3.367 -2.475 -8.266 1 95 89 ARG B C 1
ATOM 1514 O O . ARG B 1 89 ? 2.82 -3.529 -7.938 1 95 89 ARG B O 1
ATOM 1521 N N . LEU B 1 90 ? 2.852 -1.509 -8.945 1 96.56 90 LEU B N 1
ATOM 1522 C CA . LEU B 1 90 ? 1.489 -1.679 -9.438 1 96.56 90 LEU B CA 1
ATOM 1523 C C . LEU B 1 90 ? 1.429 -2.762 -10.516 1 96.56 90 LEU B C 1
ATOM 1525 O O . LEU B 1 90 ? 2.125 -2.676 -11.523 1 96.56 90 LEU B O 1
ATOM 1529 N N . VAL B 1 91 ? 0.505 -3.797 -10.289 1 96.06 91 VAL B N 1
ATOM 1530 C CA . VAL B 1 91 ? 0.542 -4.902 -11.242 1 96.06 91 VAL B CA 1
ATOM 1531 C C . VAL B 1 91 ? -0.875 -5.227 -11.711 1 96.06 91 VAL B C 1
ATOM 1533 O O . VAL B 1 91 ? -1.06 -5.922 -12.719 1 96.06 91 VAL B O 1
ATOM 1536 N N . ALA B 1 92 ? -1.859 -4.73 -11 1 97.56 92 ALA B N 1
ATOM 1537 C CA . ALA B 1 92 ? -3.229 -5.098 -11.352 1 97.56 92 ALA B CA 1
ATOM 1538 C C . ALA B 1 92 ? -4.238 -4.172 -10.68 1 97.56 92 ALA B C 1
ATOM 1540 O O . ALA B 1 92 ? -3.861 -3.309 -9.883 1 97.56 92 ALA B O 1
ATOM 1541 N N . ARG B 1 93 ? -5.43 -4.355 -11.102 1 97.38 93 ARG B N 1
ATOM 1542 C CA . ARG B 1 93 ? -6.586 -3.748 -10.453 1 97.38 93 ARG B CA 1
ATOM 1543 C C . ARG B 1 93 ? -7.648 -4.797 -10.141 1 97.38 93 ARG B C 1
ATOM 1545 O O . ARG B 1 93 ? -7.707 -5.844 -10.781 1 97.38 93 ARG B O 1
ATOM 1552 N N . GLY B 1 94 ? -8.398 -4.477 -9.117 1 97.94 94 GLY B N 1
ATOM 1553 C CA . GLY B 1 94 ? -9.414 -5.453 -8.742 1 97.94 94 GLY B CA 1
ATOM 1554 C C . GLY B 1 94 ? -10.547 -4.855 -7.934 1 97.94 94 GLY B C 1
ATOM 1555 O O . GLY B 1 94 ? -10.5 -3.684 -7.551 1 97.94 94 GLY B O 1
ATOM 1556 N N . GLU B 1 95 ? -11.523 -5.641 -7.672 1 97.19 95 GLU B N 1
ATOM 1557 C CA . GLU B 1 95 ? -12.695 -5.273 -6.883 1 97.19 95 GLU B CA 1
ATOM 1558 C C . GLU B 1 95 ? -12.703 -5.992 -5.535 1 97.19 95 GLU B C 1
ATOM 1560 O O . GLU B 1 95 ? -12.367 -7.176 -5.457 1 97.19 95 GLU B O 1
ATOM 1565 N N . VAL B 1 96 ? -13.133 -5.277 -4.559 1 96.62 96 VAL B N 1
ATOM 1566 C CA . VAL B 1 96 ? -13.18 -5.848 -3.217 1 96.62 96 VAL B CA 1
ATOM 1567 C C . VAL B 1 96 ? -14.367 -6.809 -3.105 1 96.62 96 VAL B C 1
ATOM 1569 O O . VAL B 1 96 ? -15.484 -6.48 -3.508 1 96.62 96 VAL B O 1
ATOM 1572 N N . VAL B 1 97 ? -14.008 -7.98 -2.504 1 97 97 VAL B N 1
ATOM 1573 C CA . VAL B 1 97 ? -15.039 -8.984 -2.289 1 97 97 VAL B CA 1
ATOM 1574 C C . VAL B 1 97 ? -14.875 -9.609 -0.903 1 97 97 VAL B C 1
ATOM 1576 O O . VAL B 1 97 ? -13.836 -9.445 -0.261 1 97 97 VAL B O 1
ATOM 1579 N N . LEU B 1 98 ? -15.977 -10.195 -0.48 1 96.19 98 LEU B N 1
ATOM 1580 C CA . LEU B 1 98 ? -15.922 -10.953 0.768 1 96.19 98 LEU B CA 1
ATOM 1581 C C . LEU B 1 98 ? -15.648 -12.43 0.501 1 96.19 98 LEU B C 1
ATOM 1583 O O . LEU B 1 98 ? -16.281 -13.039 -0.364 1 96.19 98 LEU B O 1
ATOM 1587 N N . VAL B 1 99 ? -14.633 -12.898 1.12 1 95.56 99 VAL B N 1
ATOM 1588 C CA . VAL B 1 99 ? -14.328 -14.328 1.104 1 95.56 99 VAL B CA 1
ATOM 1589 C C . VAL B 1 99 ? -14.539 -14.914 2.496 1 95.56 99 VAL B C 1
ATOM 1591 O O . VAL B 1 99 ? -13.656 -14.836 3.354 1 95.56 99 VAL B O 1
ATOM 1594 N N . GLU B 1 100 ? -15.688 -15.594 2.709 1 92 100 GLU B N 1
ATOM 1595 C CA . GLU B 1 100 ? -16.078 -16.094 4.023 1 92 100 GLU B CA 1
ATOM 1596 C C . GLU B 1 100 ? -16.047 -14.984 5.07 1 92 100 GLU B C 1
ATOM 1598 O O . GLU B 1 100 ? -16.859 -14.07 5.039 1 92 100 GLU B O 1
ATOM 1603 N N . ASP B 1 101 ? -15.109 -14.953 5.992 1 94.56 101 ASP B N 1
ATOM 1604 C CA . ASP B 1 101 ? -15.031 -13.93 7.031 1 94.56 101 ASP B CA 1
ATOM 1605 C C . ASP B 1 101 ? -13.875 -12.969 6.766 1 94.56 101 ASP B C 1
ATOM 1607 O O . ASP B 1 101 ? -13.633 -12.047 7.551 1 94.56 101 ASP B O 1
ATOM 1611 N N . LYS B 1 102 ? -13.273 -13.125 5.465 1 95.75 102 LYS B N 1
ATOM 1612 C CA . LYS B 1 102 ? -12.094 -12.328 5.137 1 95.75 102 LYS B CA 1
ATOM 1613 C C . LYS B 1 102 ? -12.344 -11.453 3.912 1 95.75 102 LYS B C 1
ATOM 1615 O O . LYS B 1 102 ? -13.219 -11.75 3.098 1 95.75 102 LYS B O 1
ATOM 1620 N N . LEU B 1 103 ? -11.586 -10.375 3.889 1 96.88 103 LEU B N 1
ATOM 1621 C CA . LEU B 1 103 ? -11.625 -9.562 2.678 1 96.88 103 LEU B CA 1
ATOM 1622 C C . LEU B 1 103 ? -10.781 -10.195 1.572 1 96.88 103 LEU B C 1
ATOM 1624 O O . LEU B 1 103 ? -9.766 -10.828 1.85 1 96.88 103 LEU B O 1
ATOM 1628 N N . GLY B 1 104 ? -11.266 -10.047 0.334 1 97.31 104 GLY B N 1
ATOM 1629 C CA . GLY B 1 104 ? -10.531 -10.438 -0.857 1 97.31 104 GLY B CA 1
ATOM 1630 C C . GLY B 1 104 ? -10.664 -9.445 -1.997 1 97.31 104 GLY B C 1
ATOM 1631 O O . GLY B 1 104 ? -11.383 -8.445 -1.876 1 97.31 104 GLY B O 1
ATOM 1632 N N . VAL B 1 105 ? -9.938 -9.727 -3.02 1 97.75 105 VAL B N 1
ATOM 1633 C CA . VAL B 1 105 ? -9.992 -8.898 -4.223 1 97.75 105 VAL B CA 1
ATOM 1634 C C . VAL B 1 105 ? -10.109 -9.797 -5.457 1 97.75 105 VAL B C 1
ATOM 1636 O O . VAL B 1 105 ? -9.375 -10.781 -5.586 1 97.75 105 VAL B O 1
ATOM 1639 N N . THR B 1 106 ? -11.078 -9.477 -6.246 1 97.69 106 THR B N 1
ATOM 1640 C CA . THR B 1 106 ? -11.148 -10.125 -7.551 1 97.69 106 THR B CA 1
ATOM 1641 C C . THR B 1 106 ? -10.406 -9.312 -8.609 1 97.69 106 THR B C 1
ATOM 1643 O O . THR B 1 106 ? -10.695 -8.125 -8.797 1 97.69 106 THR B O 1
ATOM 1646 N N . MET B 1 107 ? -9.492 -9.953 -9.211 1 96.75 107 MET B N 1
ATOM 1647 C CA . MET B 1 107 ? -8.68 -9.281 -10.219 1 96.75 107 MET B CA 1
ATOM 1648 C C . MET B 1 107 ? -9.516 -8.914 -11.438 1 96.75 107 MET B C 1
ATOM 1650 O O . MET B 1 107 ? -10.203 -9.766 -12 1 96.75 107 MET B O 1
ATOM 1654 N N . THR B 1 108 ? -9.461 -7.645 -11.82 1 96.5 108 THR B N 1
ATOM 1655 C CA . THR B 1 108 ? -10.219 -7.219 -12.992 1 96.5 108 THR B CA 1
ATOM 1656 C C . THR B 1 108 ? -9.281 -6.891 -14.148 1 96.5 108 THR B C 1
ATOM 1658 O O . THR B 1 108 ? -9.578 -7.219 -15.305 1 96.5 108 THR B O 1
ATOM 1661 N N . GLU B 1 109 ? -8.086 -6.246 -13.852 1 94.56 109 GLU B N 1
ATOM 1662 C CA . GLU B 1 109 ? -7.125 -5.848 -14.883 1 94.56 109 GLU B CA 1
ATOM 1663 C C . GLU B 1 109 ? -5.699 -6.168 -14.453 1 94.56 109 GLU B C 1
ATOM 1665 O O . GLU B 1 109 ? -5.328 -5.953 -13.297 1 94.56 109 GLU B O 1
ATOM 1670 N N . ILE B 1 110 ? -4.969 -6.648 -15.398 1 94.19 110 ILE B N 1
ATOM 1671 C CA . ILE B 1 110 ? -3.539 -6.84 -15.188 1 94.19 110 ILE B CA 1
ATOM 1672 C C . ILE B 1 110 ? -2.758 -5.762 -15.938 1 94.19 110 ILE B C 1
ATOM 1674 O O . ILE B 1 110 ? -2.975 -5.551 -17.141 1 94.19 110 ILE B O 1
ATOM 1678 N N . ILE B 1 111 ? -1.964 -5.141 -15.18 1 91.56 111 ILE B N 1
ATOM 1679 C CA . ILE B 1 111 ? -1.18 -4.07 -15.789 1 91.56 111 ILE B CA 1
ATOM 1680 C C . ILE B 1 111 ? 0.173 -4.613 -16.234 1 91.56 111 ILE B C 1
ATOM 1682 O O . ILE B 1 111 ? 0.902 -5.223 -15.453 1 91.56 111 ILE B O 1
ATOM 1686 N N . LYS B 1 112 ? 0.415 -4.688 -17.562 1 78.31 112 LYS B N 1
ATOM 1687 C CA . LYS B 1 112 ? 1.681 -5.133 -18.141 1 78.31 112 LYS B CA 1
ATOM 1688 C C . LYS B 1 112 ? 2.762 -4.066 -17.969 1 78.31 112 LYS B C 1
ATOM 1690 O O . LYS B 1 112 ? 2.482 -2.871 -18.062 1 78.31 112 LYS B O 1
ATOM 1695 N N . ALA B 1 113 ? 3.805 -4.469 -17.156 1 64.81 113 ALA B N 1
ATOM 1696 C CA . ALA B 1 113 ? 4.922 -3.529 -17.062 1 64.81 113 ALA B CA 1
ATOM 1697 C C . ALA B 1 113 ? 5.383 -3.084 -18.438 1 64.81 113 ALA B C 1
ATOM 1699 O O . ALA B 1 113 ? 5.445 -3.891 -19.375 1 64.81 113 ALA B O 1
ATOM 1700 N N . ASP B 1 114 ? 4.98 -1.858 -18.891 1 55.12 114 ASP B N 1
ATOM 1701 C CA . ASP B 1 114 ? 5.652 -1.395 -20.109 1 55.12 114 ASP B CA 1
ATOM 1702 C C . ASP B 1 114 ? 7.148 -1.7 -20.047 1 55.12 114 ASP B C 1
ATOM 1704 O O . ASP B 1 114 ? 7.832 -1.315 -19.109 1 55.12 114 ASP B O 1
ATOM 1708 N N . THR B 1 115 ? 7.566 -2.867 -20.547 1 42.16 115 THR B N 1
ATOM 1709 C CA . THR B 1 115 ? 9 -2.996 -20.797 1 42.16 115 THR B CA 1
ATOM 1710 C C . THR B 1 115 ? 9.547 -1.729 -21.438 1 42.16 115 THR B C 1
ATOM 1712 O O . THR B 1 115 ? 8.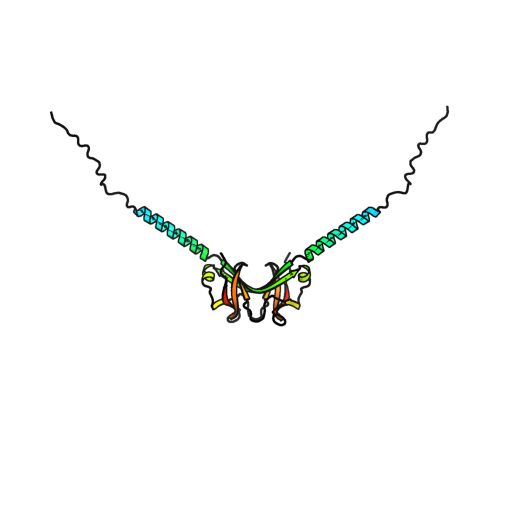953 -1.196 -22.375 1 42.16 115 THR B O 1
#

Solvent-accessible surface area (backbone atoms only — not comparable to full-atom values): 13090 Å² total; per-residue (Å²): 137,83,81,75,78,76,73,72,76,70,76,69,78,75,60,71,75,58,76,71,71,62,62,61,57,54,53,51,52,49,50,51,52,50,51,51,50,54,52,51,53,56,33,61,39,77,45,48,37,37,37,32,62,32,39,37,78,44,29,43,51,60,55,71,69,57,45,72,69,36,74,46,67,33,77,26,44,75,89,58,66,25,43,28,25,48,79,86,35,80,40,31,28,21,40,82,41,78,49,90,68,23,34,23,34,32,28,66,42,76,50,73,76,81,123,137,83,79,75,77,74,75,72,77,72,74,70,78,76,59,72,77,59,77,70,72,61,64,60,56,54,53,50,52,50,50,51,52,51,51,54,51,52,50,51,52,55,35,62,40,75,45,46,36,36,37,32,62,30,40,36,79,44,30,43,51,60,55,72,70,57,45,72,70,36,73,45,68,32,77,29,45,74,89,56,66,28,43,30,24,48,79,85,35,79,39,30,28,22,40,81,41,79,50,92,68,23,34,23,32,32,28,65,42,74,49,73,75,81,123

Foldseek 3Di:
DPPPPVPPPDPCPVPPPPPPPVVVVVVVVVVVVVVVVVVVVVVPDDKDKDWDQFDDDDDPVVVVPDDPPDDDDGPDDPPDWTFMDIVNHTFFTFDWDDDPPDIDTDTDGTDPDPD/DDPPPPPPPDPCPVPPPPPPPVVVVVVVVVVVVVVVVVVVVVVPDDKDKDWDQFDDDDDPVVVVPDDPPDDDDGPDDPPDWTFMDIVNHTFFTFDWDDDPPDIDTDTDGTDDPPD

Radius of gyration: 39.72 Å; Cα contacts (8 Å, |Δi|>4): 361; chains: 2; bounding box: 90×130×94 Å

Sequence (230 aa):
MGDNDGQVPLPDLNGADAPPLADVGYQEDEQISRVAADLEAVFDVPVQVSAVLGRSKMDVGELLKLGPGAVLELDRRVGEAIDIYVNNRLVARGEVVLVEDKLGVTMTEIIKADTMGDNDGQVPLPDLNGADAPPLADVGYQEDEQISRVAADLEAVFDVPVQVSAVLGRSKMDVGELLKLGPGAVLELDRRVGEAIDIYVNNRLVARGEVVLVEDKLGVTMTEIIKADT

pLDDT: mean 84.35, std 18.77, range [34.97, 98.44]